Protein AF-A0A9P0ZCP6-F1 (afdb_monomer)

Structure (mmCIF, N/CA/C/O backbone):
data_AF-A0A9P0ZCP6-F1
#
_entry.id   AF-A0A9P0ZCP6-F1
#
loop_
_atom_site.group_PDB
_atom_site.id
_atom_site.type_symbol
_atom_site.label_atom_id
_atom_site.label_alt_id
_atom_site.label_comp_id
_atom_site.label_asym_id
_atom_site.label_entity_id
_atom_site.label_seq_id
_atom_site.pdbx_PDB_ins_code
_atom_site.Cartn_x
_atom_site.Cartn_y
_atom_site.Cartn_z
_atom_site.occupancy
_atom_site.B_iso_or_equiv
_atom_site.auth_seq_id
_atom_site.auth_comp_id
_atom_site.auth_asym_id
_atom_site.auth_atom_id
_atom_site.pdbx_PDB_model_num
ATOM 1 N N . MET A 1 1 ? 25.227 7.910 28.869 1.00 46.12 1 MET A N 1
ATOM 2 C CA . MET A 1 1 ? 26.404 7.347 28.163 1.00 46.12 1 MET A CA 1
ATOM 3 C C . MET A 1 1 ? 26.118 5.962 27.578 1.00 46.12 1 MET A C 1
ATOM 5 O O . MET A 1 1 ? 26.188 5.822 26.368 1.00 46.12 1 MET A O 1
ATOM 9 N N . GLN A 1 2 ? 25.711 4.968 28.376 1.00 34.25 2 GLN A N 1
ATOM 10 C CA . GLN A 1 2 ? 25.501 3.582 27.911 1.00 34.25 2 GLN A CA 1
ATOM 11 C C . GLN A 1 2 ? 24.405 3.440 26.833 1.00 34.25 2 GLN A C 1
ATOM 13 O O . GLN A 1 2 ? 24.624 2.775 25.830 1.00 34.25 2 GLN A O 1
ATOM 18 N N . TRP A 1 3 ? 23.290 4.172 26.957 1.00 28.33 3 TRP A N 1
ATOM 19 C CA . TRP A 1 3 ? 22.221 4.200 25.943 1.00 28.33 3 TRP A CA 1
ATOM 20 C C . TRP A 1 3 ? 22.674 4.757 24.582 1.00 28.33 3 TRP A C 1
ATOM 22 O O . TRP A 1 3 ? 22.319 4.215 23.538 1.00 28.33 3 TRP A O 1
ATOM 32 N N . LEU A 1 4 ? 23.508 5.804 24.583 1.00 28.88 4 LEU A N 1
ATOM 33 C CA . LEU A 1 4 ? 24.063 6.386 23.354 1.00 28.88 4 LEU A CA 1
ATOM 34 C C . LEU A 1 4 ? 25.024 5.413 22.667 1.00 28.88 4 LEU A C 1
ATOM 36 O O . LEU A 1 4 ? 24.975 5.272 21.450 1.00 28.88 4 LEU A O 1
ATOM 40 N N . VAL A 1 5 ? 25.838 4.694 23.442 1.00 39.09 5 VAL A N 1
ATOM 41 C CA . VAL A 1 5 ? 26.764 3.677 22.926 1.00 39.09 5 VAL A CA 1
ATOM 42 C C . VAL A 1 5 ? 25.998 2.486 22.345 1.00 39.09 5 VAL A C 1
ATOM 44 O O . VAL A 1 5 ? 26.291 2.066 21.229 1.00 39.09 5 VAL A O 1
ATOM 47 N N . THR A 1 6 ? 24.960 1.989 23.024 1.00 38.28 6 THR A N 1
ATOM 48 C CA . THR A 1 6 ? 24.108 0.906 22.504 1.00 38.28 6 THR A CA 1
ATOM 49 C C . THR A 1 6 ? 23.374 1.328 21.230 1.00 38.28 6 THR A C 1
ATOM 51 O O . THR A 1 6 ? 23.359 0.575 20.256 1.00 38.28 6 THR A O 1
ATOM 54 N N . LYS A 1 7 ? 22.829 2.552 21.183 1.00 38.47 7 LYS A N 1
ATOM 55 C CA . LYS A 1 7 ? 22.188 3.107 19.981 1.00 38.47 7 LYS A CA 1
ATOM 56 C C . LYS A 1 7 ? 23.184 3.235 18.823 1.00 38.47 7 LYS A C 1
ATOM 58 O O . LYS A 1 7 ? 22.878 2.820 17.710 1.00 38.47 7 LYS A O 1
ATOM 63 N N . PHE A 1 8 ? 24.395 3.720 19.090 1.00 39.91 8 PHE A N 1
ATOM 64 C CA . PHE A 1 8 ? 25.452 3.890 18.089 1.00 39.91 8 PHE A CA 1
ATOM 65 C C . PHE A 1 8 ? 25.975 2.554 17.536 1.00 39.91 8 PHE A C 1
ATOM 67 O O . PHE A 1 8 ? 26.147 2.403 16.328 1.00 39.91 8 PHE A O 1
ATOM 74 N N . LEU A 1 9 ? 26.176 1.554 18.398 1.00 37.66 9 LEU A N 1
ATOM 75 C CA . LEU A 1 9 ? 26.603 0.211 17.991 1.00 37.66 9 LEU A CA 1
ATOM 76 C C . LEU A 1 9 ? 25.516 -0.524 17.195 1.00 37.66 9 LEU A C 1
ATOM 78 O O . LEU A 1 9 ? 25.828 -1.212 16.225 1.00 37.66 9 LEU A O 1
ATOM 82 N N . THR A 1 10 ? 24.244 -0.337 17.555 1.00 41.62 10 THR A N 1
ATOM 83 C CA . THR A 1 10 ? 23.106 -0.911 16.818 1.00 41.62 10 THR A CA 1
ATOM 84 C C . THR A 1 10 ? 22.978 -0.284 15.429 1.00 41.62 10 THR A C 1
ATOM 86 O O . THR A 1 10 ? 22.824 -1.007 14.448 1.00 41.62 10 THR A O 1
ATOM 89 N N . LEU A 1 11 ? 23.148 1.040 15.322 1.00 41.47 11 LEU A N 1
ATOM 90 C CA . LEU A 1 11 ? 23.174 1.756 14.043 1.00 41.47 11 LEU A CA 1
ATOM 91 C C . LEU A 1 11 ? 24.342 1.308 13.151 1.00 41.47 11 LEU A C 1
ATOM 93 O O . LEU A 1 11 ? 24.126 1.018 11.978 1.00 41.47 11 LEU A O 1
ATOM 97 N N . LYS A 1 12 ? 25.556 1.156 13.702 1.00 42.03 12 LYS A N 1
ATOM 98 C CA . LYS A 1 12 ? 26.706 0.620 12.948 1.00 42.03 12 LYS A CA 1
ATOM 99 C C . LYS A 1 12 ? 26.468 -0.804 12.444 1.00 42.03 12 LYS A C 1
ATOM 101 O O . LYS A 1 12 ? 26.821 -1.109 11.310 1.00 42.03 12 LYS A O 1
ATOM 106 N N . LYS A 1 13 ? 25.843 -1.662 13.256 1.00 44.62 13 LYS A N 1
ATOM 107 C CA . LYS A 1 13 ? 25.520 -3.045 12.872 1.00 44.62 13 LYS A CA 1
ATOM 108 C C . LYS A 1 13 ? 24.428 -3.118 11.794 1.00 44.62 13 LYS A C 1
ATOM 110 O O . LYS A 1 13 ? 24.473 -4.012 10.960 1.00 44.62 13 LYS A O 1
ATOM 115 N N . MET A 1 14 ? 23.482 -2.176 11.783 1.00 43.69 14 MET A N 1
ATOM 116 C CA . MET A 1 14 ? 22.459 -2.042 10.732 1.00 43.69 14 MET A CA 1
ATOM 117 C C . MET A 1 14 ? 23.011 -1.464 9.416 1.00 43.69 14 MET A C 1
ATOM 119 O O . MET A 1 14 ? 22.421 -1.680 8.362 1.00 43.69 14 MET A O 1
ATOM 123 N N . GLN A 1 15 ? 24.134 -0.739 9.464 1.00 46.41 15 GLN A N 1
ATOM 124 C CA . GLN A 1 15 ? 24.814 -0.185 8.285 1.00 46.41 15 GLN A CA 1
ATOM 125 C C . GLN A 1 15 ? 25.764 -1.182 7.601 1.00 46.41 15 GLN A C 1
ATOM 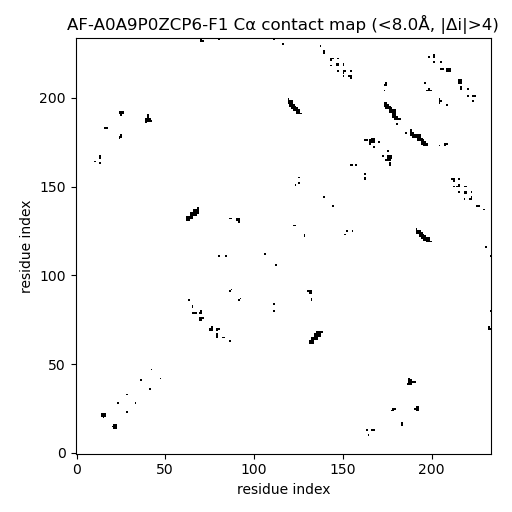127 O O . GLN A 1 15 ? 26.081 -1.005 6.424 1.00 46.41 15 GLN A O 1
ATOM 132 N N . SER A 1 16 ? 26.215 -2.224 8.305 1.00 38.97 16 SER A N 1
ATOM 133 C CA . SER A 1 16 ? 27.095 -3.259 7.759 1.00 38.97 16 SER A CA 1
ATOM 134 C C . SER A 1 16 ? 26.289 -4.434 7.198 1.00 38.97 16 SER A C 1
ATOM 136 O O . SER A 1 16 ? 25.785 -5.260 7.959 1.00 38.97 16 SER A O 1
ATOM 138 N N . SER A 1 17 ? 26.195 -4.534 5.870 1.00 44.12 17 SER A N 1
ATOM 139 C CA . SER A 1 17 ? 25.760 -5.768 5.202 1.00 44.12 17 SER A CA 1
ATOM 140 C C . SER A 1 17 ? 26.807 -6.885 5.395 1.00 44.12 17 SER A C 1
ATOM 142 O O . SER A 1 17 ? 27.987 -6.577 5.594 1.00 44.12 17 SER A O 1
ATOM 144 N N . PRO A 1 18 ? 26.444 -8.181 5.284 1.00 40.62 18 PRO A N 1
ATOM 145 C CA . PRO A 1 18 ? 27.407 -9.291 5.333 1.00 40.62 18 PRO A CA 1
ATOM 146 C C . PRO A 1 18 ? 28.515 -9.207 4.265 1.00 40.62 18 PRO A C 1
ATOM 148 O O . PRO A 1 18 ? 29.544 -9.860 4.406 1.00 40.62 18 PRO A O 1
ATOM 151 N N . LEU A 1 19 ? 28.314 -8.400 3.214 1.00 41.56 19 LEU A N 1
ATOM 152 C CA . LEU A 1 19 ? 29.273 -8.142 2.134 1.00 41.56 19 LEU A CA 1
ATOM 153 C C . LEU A 1 19 ? 30.105 -6.857 2.319 1.00 41.56 19 LEU A C 1
ATOM 155 O O . LEU A 1 19 ? 30.880 -6.503 1.436 1.00 41.56 19 LEU A O 1
ATOM 159 N N . GLY A 1 20 ? 29.973 -6.139 3.440 1.00 41.31 20 GLY A N 1
ATOM 160 C CA . GLY A 1 20 ? 30.807 -4.967 3.735 1.00 41.31 20 GLY A CA 1
ATOM 161 C C . GLY A 1 20 ? 30.503 -3.712 2.905 1.00 41.31 20 GLY A C 1
ATOM 162 O O . GLY A 1 20 ? 31.164 -2.694 3.093 1.00 41.31 20 GLY A O 1
ATOM 163 N N . THR A 1 21 ? 29.493 -3.729 2.030 1.00 51.84 21 THR A N 1
ATOM 164 C CA . THR A 1 21 ? 29.019 -2.520 1.341 1.00 51.84 21 THR A CA 1
ATOM 165 C C . THR A 1 21 ? 27.951 -1.814 2.184 1.00 51.84 21 THR A C 1
ATOM 167 O O . THR A 1 21 ? 27.020 -2.492 2.645 1.00 51.84 21 THR A O 1
ATOM 170 N N . PRO A 1 22 ? 28.030 -0.484 2.382 1.00 60.66 22 PRO A N 1
ATOM 171 C CA . PRO A 1 22 ? 26.989 0.274 3.069 1.00 60.66 22 PRO A CA 1
ATOM 172 C C . PRO A 1 22 ? 25.643 0.099 2.364 1.00 60.66 22 PRO A C 1
ATOM 174 O O . PRO A 1 22 ? 25.560 0.200 1.136 1.00 60.66 22 PRO A O 1
ATOM 177 N N . PHE A 1 23 ? 24.578 -0.144 3.130 1.00 65.94 23 PHE A N 1
ATOM 178 C CA . PHE A 1 23 ? 23.222 -0.092 2.588 1.00 65.94 23 PHE A CA 1
ATOM 179 C C . PHE A 1 23 ? 22.988 1.265 1.916 1.00 65.94 23 PHE A C 1
ATOM 181 O O . PHE A 1 23 ? 23.149 2.308 2.549 1.00 65.94 23 PHE A O 1
ATOM 188 N N . THR A 1 24 ? 22.587 1.250 0.645 1.00 76.56 24 THR A N 1
ATOM 189 C CA . THR A 1 24 ? 22.214 2.463 -0.086 1.00 76.56 24 THR A CA 1
ATOM 190 C C . THR A 1 24 ? 20.869 2.232 -0.755 1.00 76.56 24 THR A C 1
ATOM 192 O O . THR A 1 24 ? 20.740 1.358 -1.611 1.00 76.56 24 THR A O 1
ATOM 195 N N . SER A 1 25 ? 19.863 2.999 -0.336 1.00 82.31 25 SER A N 1
ATOM 196 C CA . SE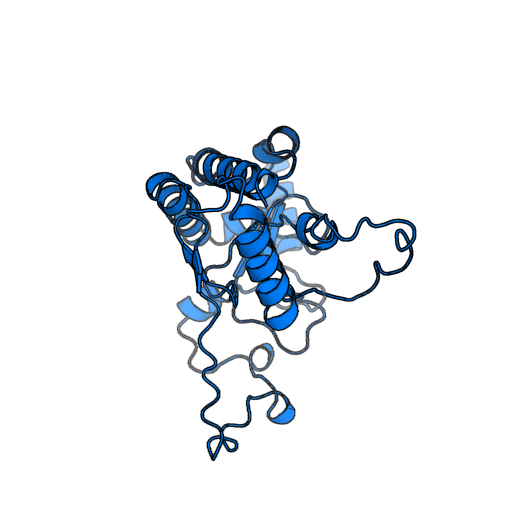R A 1 25 ? 18.510 2.904 -0.889 1.00 82.31 25 SER A CA 1
ATOM 197 C C . SER A 1 25 ? 18.458 3.391 -2.340 1.00 82.31 25 SER A C 1
ATOM 199 O O . SER A 1 25 ? 19.268 4.233 -2.743 1.00 82.31 25 SER A O 1
ATOM 201 N N . ALA A 1 26 ? 17.484 2.919 -3.121 1.00 83.56 26 ALA A N 1
ATOM 202 C CA . ALA A 1 26 ? 17.282 3.384 -4.494 1.00 83.56 26 ALA A CA 1
ATOM 203 C C . ALA A 1 26 ? 16.985 4.895 -4.539 1.00 83.56 26 ALA A C 1
ATOM 205 O O . ALA A 1 26 ? 17.447 5.606 -5.436 1.00 83.56 26 ALA A O 1
ATOM 206 N N . THR A 1 27 ? 16.275 5.417 -3.534 1.00 82.62 27 THR A N 1
ATOM 207 C CA . THR A 1 27 ? 16.030 6.858 -3.385 1.00 82.62 27 THR A CA 1
ATOM 208 C C . THR A 1 27 ? 17.333 7.619 -3.152 1.00 82.62 27 THR A C 1
ATOM 210 O O . THR A 1 27 ? 17.571 8.624 -3.817 1.00 82.62 27 THR A O 1
ATOM 213 N N . THR A 1 28 ? 18.215 7.123 -2.279 1.00 83.69 28 THR A N 1
ATOM 214 C CA . THR A 1 28 ? 19.524 7.747 -2.023 1.00 83.69 28 THR A CA 1
ATOM 215 C C . THR A 1 28 ? 20.402 7.740 -3.275 1.00 83.69 28 THR A C 1
ATOM 217 O O . THR A 1 28 ? 20.992 8.765 -3.598 1.00 83.69 28 THR A O 1
ATOM 220 N N . LEU A 1 29 ? 20.428 6.629 -4.021 1.00 84.56 29 LEU A N 1
ATOM 221 C CA . LEU A 1 29 ? 21.137 6.533 -5.305 1.00 84.56 29 LEU A CA 1
ATOM 222 C C . LEU A 1 29 ? 20.582 7.514 -6.350 1.00 84.56 29 LEU A C 1
ATOM 224 O O . LEU A 1 29 ? 21.330 8.074 -7.145 1.00 84.56 29 LEU A O 1
ATOM 228 N N . THR A 1 30 ? 19.268 7.746 -6.348 1.00 83.75 30 THR A N 1
ATOM 229 C CA . THR A 1 30 ? 18.644 8.747 -7.227 1.00 83.75 30 THR A CA 1
ATOM 230 C C . THR A 1 30 ? 19.083 10.161 -6.834 1.00 83.75 30 THR A C 1
ATOM 232 O O . THR A 1 30 ? 19.458 10.959 -7.688 1.00 83.75 30 THR A O 1
ATOM 235 N N . GLN A 1 31 ? 19.060 10.470 -5.535 1.00 83.31 31 GLN A N 1
ATOM 236 C CA . GLN A 1 31 ? 19.400 11.790 -4.995 1.00 83.31 31 GLN A CA 1
ATOM 237 C C . GLN A 1 31 ? 20.888 12.128 -5.119 1.00 83.31 31 GLN A C 1
ATOM 239 O O . GLN A 1 31 ? 21.231 13.302 -5.219 1.00 83.31 31 GLN A O 1
ATOM 244 N N . SER A 1 32 ? 21.771 11.126 -5.145 1.00 84.19 32 SER A N 1
ATOM 245 C CA . SER A 1 32 ? 23.213 11.340 -5.287 1.00 84.19 32 SER A CA 1
ATOM 246 C 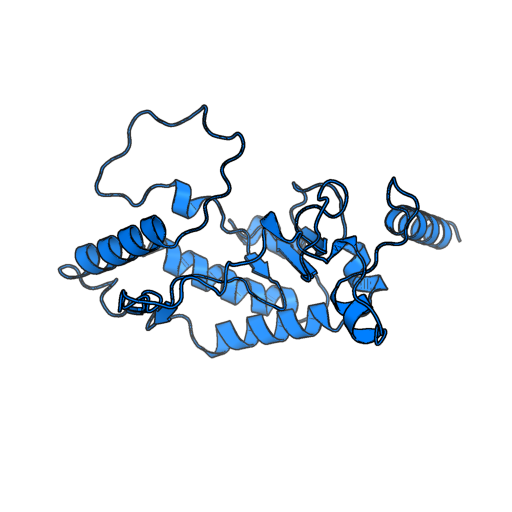C . SER A 1 32 ? 23.646 11.750 -6.699 1.00 84.19 32 SER A C 1
ATOM 248 O O . SER A 1 32 ? 24.831 11.989 -6.901 1.00 84.19 32 SER A O 1
ATOM 250 N N . GLY A 1 33 ? 22.729 11.810 -7.675 1.00 83.38 33 GLY A N 1
ATOM 251 C CA . GLY A 1 33 ? 23.036 12.275 -9.032 1.00 83.38 33 GLY A CA 1
ATOM 252 C C . GLY A 1 33 ? 24.041 11.377 -9.754 1.00 83.38 33 GLY A C 1
ATOM 253 O O . GLY A 1 33 ? 25.048 11.855 -10.269 1.00 83.38 33 GLY A O 1
ATOM 254 N N . LEU A 1 34 ? 23.811 10.060 -9.744 1.00 81.56 34 LEU A N 1
ATOM 255 C CA . LEU A 1 34 ? 24.733 9.101 -10.352 1.00 81.56 34 LEU A CA 1
ATOM 256 C C . LEU A 1 34 ? 24.895 9.338 -11.858 1.00 81.56 34 LEU A C 1
ATOM 258 O O . LEU A 1 34 ? 23.917 9.357 -12.601 1.00 81.56 34 LEU A O 1
ATOM 262 N N . ASN A 1 35 ? 26.148 9.402 -12.309 1.00 84.94 35 ASN A N 1
ATOM 263 C CA . ASN A 1 35 ? 26.484 9.480 -13.734 1.00 84.94 35 ASN A CA 1
ATOM 264 C C . ASN A 1 35 ? 26.401 8.113 -14.438 1.00 84.94 35 ASN A C 1
ATOM 266 O O . ASN A 1 35 ? 26.301 8.050 -15.661 1.00 84.94 35 ASN A O 1
ATOM 270 N N . HIS A 1 36 ? 26.428 7.015 -13.671 1.00 85.25 36 HIS A N 1
ATOM 271 C CA . HIS A 1 36 ? 26.319 5.645 -14.172 1.00 85.25 36 HIS A CA 1
ATOM 272 C C . HIS A 1 36 ? 25.504 4.774 -13.210 1.00 85.25 36 HIS A C 1
ATOM 274 O O . HIS A 1 36 ? 25.649 4.874 -11.990 1.00 85.25 36 HIS A O 1
ATOM 280 N N . LEU A 1 37 ? 24.660 3.898 -13.762 1.00 83.19 37 LEU A N 1
ATOM 281 C CA . LEU A 1 37 ? 23.866 2.955 -12.978 1.00 83.19 37 LEU A CA 1
ATOM 282 C C . LEU A 1 37 ? 24.777 1.848 -12.408 1.00 83.19 37 LEU A C 1
ATOM 284 O O . LEU A 1 37 ? 25.548 1.267 -13.177 1.00 83.19 37 LEU A O 1
ATOM 288 N N . PRO A 1 38 ? 24.703 1.508 -11.106 1.00 85.62 38 PRO A N 1
ATOM 289 C CA . PRO A 1 38 ? 25.507 0.421 -10.562 1.00 85.62 38 PRO A CA 1
ATOM 290 C C . PRO A 1 38 ? 25.148 -0.906 -11.234 1.00 85.62 38 PRO A C 1
ATOM 292 O O . PRO A 1 38 ? 23.976 -1.168 -11.508 1.00 85.62 38 PRO A O 1
ATOM 295 N N . GLN A 1 39 ? 26.145 -1.767 -11.449 1.00 85.75 39 GLN A N 1
ATOM 296 C CA . GLN A 1 39 ? 25.969 -3.024 -12.184 1.00 85.75 39 GLN A CA 1
ATOM 297 C C . GLN A 1 39 ? 24.888 -3.928 -11.577 1.00 85.75 39 GLN A C 1
ATOM 299 O O . GLN A 1 39 ? 24.185 -4.618 -12.308 1.00 85.75 39 GLN A O 1
ATOM 304 N N . SER A 1 40 ? 24.713 -3.885 -10.254 1.00 83.12 40 SER A N 1
ATOM 305 C CA . SER A 1 40 ? 23.660 -4.623 -9.557 1.00 83.12 40 SER A CA 1
ATOM 306 C C . SER A 1 40 ? 22.248 -4.199 -9.959 1.00 83.12 40 SER A C 1
ATOM 308 O O . SER A 1 40 ? 21.338 -4.977 -9.752 1.00 83.12 40 SER A O 1
ATOM 310 N N . TYR A 1 41 ? 22.028 -3.032 -10.569 1.00 84.75 41 TYR A N 1
ATOM 311 C CA . TYR A 1 41 ? 20.720 -2.600 -11.085 1.00 84.75 41 TYR A CA 1
ATOM 312 C C . TYR A 1 41 ? 20.581 -2.781 -12.606 1.00 84.75 41 TYR A C 1
ATOM 314 O O . TYR A 1 41 ? 19.537 -2.468 -13.179 1.00 84.75 41 TYR A O 1
ATOM 322 N N . VAL A 1 42 ? 21.619 -3.278 -13.285 1.00 87.12 42 VAL A N 1
ATOM 323 C CA . VAL A 1 42 ? 21.597 -3.511 -14.732 1.00 87.12 42 VAL A CA 1
ATOM 324 C C . VAL A 1 42 ? 21.000 -4.887 -15.014 1.00 87.12 42 VAL A C 1
ATOM 326 O O . VAL A 1 42 ? 21.614 -5.916 -14.738 1.00 87.12 42 VAL A O 1
ATOM 329 N N . VAL A 1 43 ? 19.817 -4.913 -15.631 1.00 84.88 43 VAL A N 1
ATOM 330 C CA . VAL A 1 43 ? 19.192 -6.163 -16.090 1.00 84.88 43 VAL A CA 1
ATOM 331 C C . VAL A 1 43 ? 20.050 -6.784 -17.211 1.00 84.88 43 VAL A C 1
ATOM 333 O O . VAL A 1 43 ? 20.381 -6.076 -18.177 1.00 84.88 43 VAL A O 1
ATOM 336 N N . PRO A 1 44 ? 20.432 -8.075 -17.124 1.00 85.06 44 PRO A N 1
ATOM 337 C CA . PRO A 1 44 ? 21.184 -8.771 -18.168 1.00 85.06 44 PRO A CA 1
ATOM 338 C C . PRO A 1 44 ? 20.454 -8.750 -19.517 1.00 85.06 44 PRO A C 1
ATOM 340 O O . PRO A 1 44 ? 19.230 -8.860 -19.516 1.00 85.06 44 PRO A O 1
ATOM 343 N N . PRO A 1 45 ? 21.156 -8.668 -20.666 1.00 84.75 45 PRO A N 1
ATOM 344 C CA . PRO A 1 45 ? 20.519 -8.627 -21.987 1.00 84.75 45 PRO A CA 1
ATOM 345 C C . PRO A 1 45 ? 19.488 -9.735 -22.226 1.00 84.75 45 PRO A C 1
ATOM 347 O O . PRO A 1 45 ? 18.423 -9.452 -22.751 1.00 84.75 45 PRO A O 1
ATOM 350 N N . SER A 1 46 ? 19.755 -10.957 -21.755 1.00 81.62 46 SER A N 1
ATOM 351 C CA . SER A 1 46 ? 18.846 -12.108 -21.874 1.00 81.62 46 SER A CA 1
ATOM 352 C C . SER A 1 46 ? 17.542 -11.996 -21.076 1.00 81.62 46 SER A C 1
ATOM 354 O O . SER A 1 46 ? 16.642 -12.804 -21.270 1.00 81.62 46 SER A O 1
ATOM 356 N N . GLN A 1 47 ? 17.451 -11.044 -20.145 1.00 79.06 47 GLN A N 1
ATOM 357 C CA . GLN A 1 47 ? 16.274 -10.791 -19.308 1.00 79.06 47 GLN A CA 1
ATOM 358 C C . GLN A 1 47 ? 15.592 -9.463 -19.651 1.00 79.06 47 GLN A C 1
ATOM 360 O O . GLN A 1 47 ? 14.604 -9.093 -19.015 1.00 79.06 47 GLN A O 1
ATOM 365 N N . ARG A 1 48 ? 16.131 -8.705 -20.612 1.00 82.19 48 ARG A N 1
ATOM 366 C CA . ARG A 1 48 ? 15.501 -7.466 -21.063 1.00 82.19 48 ARG A CA 1
ATOM 367 C C . ARG A 1 48 ? 14.306 -7.810 -21.955 1.00 82.19 48 ARG A C 1
ATOM 369 O O . ARG A 1 48 ? 14.358 -8.811 -22.661 1.00 82.19 48 ARG A O 1
ATOM 376 N N . PRO A 1 49 ? 13.243 -6.993 -21.947 1.00 76.50 49 PRO A N 1
ATOM 377 C CA . PRO A 1 49 ? 12.153 -7.158 -22.899 1.00 76.50 49 PRO A CA 1
ATOM 378 C C . PRO A 1 49 ? 12.677 -7.078 -24.342 1.00 76.50 49 PRO A C 1
ATOM 380 O O . PRO A 1 49 ? 13.363 -6.113 -24.690 1.00 76.50 49 PRO A O 1
ATOM 383 N N . ASP A 1 50 ? 12.346 -8.063 -25.179 1.00 65.06 50 ASP A N 1
ATOM 384 C CA . ASP A 1 50 ? 12.681 -8.050 -26.606 1.00 65.06 50 ASP A CA 1
ATOM 385 C C . ASP A 1 50 ? 11.798 -7.032 -27.344 1.00 65.06 50 ASP A C 1
ATOM 387 O O . ASP A 1 50 ? 10.630 -7.280 -27.644 1.00 65.06 50 ASP A O 1
ATOM 391 N N . CYS A 1 51 ? 12.358 -5.864 -27.669 1.00 53.91 51 CYS A N 1
ATOM 392 C CA . CYS A 1 51 ? 11.661 -4.821 -28.436 1.00 53.91 51 CYS A CA 1
ATOM 393 C C . CYS A 1 51 ? 11.376 -5.201 -29.908 1.00 53.91 51 CYS A C 1
ATOM 395 O O . CYS A 1 51 ? 10.697 -4.452 -30.610 1.00 53.91 51 CYS A O 1
ATOM 397 N N . THR A 1 52 ? 11.876 -6.337 -30.399 1.00 51.81 52 THR A N 1
ATOM 398 C CA . THR A 1 52 ? 11.778 -6.762 -31.809 1.00 51.81 52 THR A CA 1
ATOM 399 C C . THR A 1 52 ? 10.478 -7.496 -32.161 1.00 51.81 52 THR A C 1
ATOM 401 O O . THR A 1 52 ? 10.196 -7.681 -33.340 1.00 51.81 52 THR A O 1
ATOM 404 N N . LEU A 1 53 ? 9.639 -7.853 -31.180 1.00 47.84 53 LEU A N 1
ATOM 405 C CA . LEU A 1 53 ? 8.334 -8.510 -31.386 1.00 47.84 53 LEU A CA 1
ATOM 406 C C . LEU A 1 53 ? 7.165 -7.518 -31.512 1.00 47.84 53 LEU A C 1
ATOM 408 O O . LEU A 1 53 ? 6.033 -7.803 -31.129 1.00 47.84 53 LEU A O 1
ATOM 412 N N . SER A 1 54 ? 7.418 -6.337 -32.068 1.00 48.38 54 SER A N 1
ATOM 413 C CA . SER A 1 54 ? 6.385 -5.352 -32.396 1.00 48.38 54 SER A CA 1
ATOM 414 C C . SER A 1 54 ? 5.939 -5.504 -33.853 1.00 48.38 54 SER A C 1
ATOM 416 O O . SER A 1 54 ? 6.011 -4.573 -34.646 1.00 48.38 54 SER A O 1
ATOM 418 N N . THR A 1 55 ? 5.491 -6.694 -34.262 1.00 46.03 55 THR A N 1
ATOM 419 C CA . THR A 1 55 ? 4.816 -6.868 -35.558 1.00 46.03 55 THR A CA 1
ATOM 420 C C . THR A 1 55 ? 3.776 -7.989 -35.481 1.00 46.03 55 THR A C 1
ATOM 422 O O . THR A 1 55 ? 4.079 -9.127 -35.142 1.00 46.03 55 THR A O 1
ATOM 425 N N . THR A 1 56 ? 2.535 -7.609 -35.806 1.00 42.28 56 THR A N 1
ATOM 426 C CA . THR A 1 56 ? 1.362 -8.448 -36.116 1.00 42.28 56 THR A CA 1
ATOM 427 C C . THR A 1 56 ? 0.761 -9.308 -35.002 1.00 42.28 56 THR A C 1
ATOM 429 O O . THR A 1 56 ? 0.632 -10.509 -35.157 1.00 42.28 56 THR A O 1
ATOM 432 N N . HIS A 1 57 ? 0.254 -8.681 -33.940 1.00 42.16 57 HIS A N 1
ATOM 433 C CA . HIS A 1 57 ? -1.066 -9.021 -33.389 1.00 42.16 57 HIS A CA 1
ATOM 434 C C . HIS A 1 57 ? -1.618 -7.777 -32.672 1.00 42.16 57 HIS A C 1
ATOM 436 O O . HIS A 1 57 ? -0.970 -7.287 -31.749 1.00 42.16 57 HIS A O 1
ATOM 442 N N . PRO A 1 58 ? -2.791 -7.230 -33.051 1.00 42.88 58 PRO A N 1
ATOM 443 C CA . PRO A 1 58 ? -3.475 -6.215 -32.261 1.00 42.88 58 PRO A CA 1
ATOM 444 C C . PRO A 1 58 ? -4.147 -6.925 -31.087 1.00 42.88 58 PRO A C 1
ATOM 446 O O . PRO A 1 58 ? -5.364 -7.070 -31.008 1.00 42.88 58 PRO A O 1
ATOM 449 N N . SER A 1 59 ? -3.342 -7.460 -30.184 1.00 48.38 59 SER A N 1
ATOM 450 C CA . SER A 1 59 ? -3.836 -7.857 -28.888 1.00 48.38 59 SER A CA 1
ATOM 451 C C . SER A 1 59 ? -4.235 -6.576 -28.163 1.00 48.38 59 SER A C 1
ATOM 453 O O . SER A 1 59 ? -3.373 -5.783 -27.784 1.00 48.38 59 SER A O 1
ATOM 455 N N . ASN A 1 60 ? -5.541 -6.361 -28.005 1.00 46.91 60 ASN A N 1
ATOM 456 C CA . ASN A 1 60 ? -6.127 -5.399 -27.071 1.00 46.91 60 ASN A CA 1
ATOM 457 C C . ASN A 1 60 ? -5.701 -5.771 -25.635 1.00 46.91 60 ASN A C 1
ATOM 459 O O . ASN A 1 60 ? -6.504 -6.216 -24.822 1.00 46.91 60 ASN A O 1
ATOM 463 N N . HIS A 1 61 ? -4.416 -5.637 -25.316 1.00 57.50 61 HIS A N 1
ATOM 464 C CA . HIS A 1 61 ? -3.851 -5.840 -23.990 1.00 57.50 61 HIS A CA 1
ATOM 465 C C . HIS A 1 61 ? -4.041 -4.567 -23.159 1.00 57.50 61 HIS A C 1
ATOM 467 O O . HIS A 1 61 ? -3.094 -4.021 -22.598 1.00 57.50 61 HIS A O 1
ATOM 473 N N . ASN A 1 62 ? -5.274 -4.064 -23.098 1.00 69.69 62 ASN A N 1
ATOM 474 C CA . ASN A 1 62 ? -5.619 -3.082 -22.083 1.00 69.69 62 ASN A CA 1
ATOM 475 C C . ASN A 1 62 ? -5.640 -3.806 -20.737 1.00 69.69 62 ASN A C 1
ATOM 477 O O . ASN A 1 62 ? -6.231 -4.882 -20.624 1.00 69.69 62 ASN A O 1
ATOM 481 N N . LEU A 1 63 ? -4.994 -3.220 -19.725 1.00 70.19 63 LEU A N 1
ATOM 482 C CA . LEU A 1 63 ? -5.108 -3.715 -18.355 1.00 70.19 63 LEU A CA 1
ATOM 483 C C . LEU A 1 63 ? -6.601 -3.802 -17.996 1.00 70.19 63 LEU A C 1
ATOM 485 O O . LEU A 1 63 ? -7.341 -2.853 -18.281 1.00 70.19 63 LEU A O 1
ATOM 489 N N . PRO A 1 64 ? -7.070 -4.910 -17.403 1.00 77.81 64 PRO A N 1
ATOM 490 C CA . PRO A 1 64 ? -8.476 -5.069 -17.066 1.00 77.81 64 PRO A CA 1
ATOM 491 C C . PRO A 1 64 ? -8.924 -3.953 -16.116 1.00 77.81 64 PRO A C 1
ATOM 493 O O . PRO A 1 64 ? -8.365 -3.785 -15.032 1.00 77.81 64 PRO A O 1
ATOM 496 N N . LEU A 1 65 ? -9.941 -3.197 -16.536 1.00 81.00 65 LEU A N 1
ATOM 497 C CA . LEU A 1 65 ? -10.647 -2.215 -15.719 1.00 81.00 65 LEU A CA 1
ATOM 498 C C . LEU A 1 65 ? -11.891 -2.877 -15.121 1.00 81.00 65 LEU A C 1
ATOM 500 O O . LEU A 1 65 ? -12.821 -3.240 -15.843 1.00 81.00 65 LEU A O 1
ATOM 504 N N . ILE A 1 66 ? -11.906 -3.046 -13.805 1.00 84.25 66 ILE A N 1
ATOM 505 C CA . ILE A 1 66 ? -12.978 -3.709 -13.069 1.00 84.25 66 ILE A CA 1
ATOM 506 C C . ILE A 1 66 ? -13.811 -2.656 -12.345 1.00 84.25 66 ILE A C 1
ATOM 508 O O . ILE A 1 66 ? -13.315 -1.940 -11.477 1.00 84.25 66 ILE A O 1
ATOM 512 N N . ASP A 1 67 ? -15.097 -2.601 -12.677 1.00 87.44 67 ASP A N 1
ATOM 513 C CA . ASP A 1 67 ? -16.080 -1.788 -11.968 1.00 87.44 67 ASP A CA 1
ATOM 514 C C . ASP A 1 67 ? -16.722 -2.582 -10.818 1.00 87.44 67 ASP A C 1
ATOM 516 O O . ASP A 1 67 ? -17.366 -3.610 -11.044 1.00 87.44 67 ASP A O 1
ATOM 520 N N . LEU A 1 68 ? -16.550 -2.101 -9.582 1.00 88.94 68 LEU A N 1
ATOM 521 C CA . LEU A 1 68 ? -17.124 -2.704 -8.374 1.00 88.94 68 LEU A CA 1
ATOM 522 C C . LEU A 1 68 ? -18.479 -2.108 -7.960 1.00 88.94 68 LEU A C 1
ATOM 524 O O . LEU A 1 68 ? -19.024 -2.511 -6.930 1.00 88.94 68 LEU A O 1
ATOM 528 N N . SER A 1 69 ? -19.067 -1.211 -8.758 1.00 90.81 69 SER A N 1
ATOM 529 C CA . SER A 1 69 ? -20.371 -0.582 -8.486 1.00 90.81 69 SER A CA 1
ATOM 530 C C . SER A 1 69 ? -21.474 -1.598 -8.162 1.00 90.81 69 SER A C 1
ATOM 532 O O . SER A 1 69 ? -22.286 -1.392 -7.260 1.00 90.81 69 SER A O 1
ATOM 534 N N . SER A 1 70 ? -21.460 -2.744 -8.847 1.00 90.50 70 SER A N 1
ATOM 535 C CA . SER A 1 70 ? -22.473 -3.800 -8.733 1.00 90.50 70 SER A CA 1
ATOM 536 C C . SER A 1 70 ? -22.125 -4.906 -7.727 1.00 90.50 70 SER A C 1
ATOM 538 O O . SER A 1 70 ? -22.841 -5.902 -7.636 1.00 90.50 70 SER A O 1
ATOM 540 N N . LEU A 1 71 ? -21.056 -4.755 -6.936 1.00 87.19 71 LEU A N 1
ATOM 541 C CA . LEU A 1 71 ? -20.576 -5.805 -6.025 1.00 87.19 71 LEU A CA 1
ATOM 542 C C . LEU A 1 71 ? -21.577 -6.150 -4.904 1.00 87.19 71 LEU A C 1
ATOM 544 O O . LEU A 1 71 ? -21.626 -7.289 -4.430 1.00 87.19 71 LEU A O 1
ATOM 548 N N . LYS A 1 72 ? -22.401 -5.172 -4.505 1.00 86.69 72 LYS A N 1
ATOM 549 C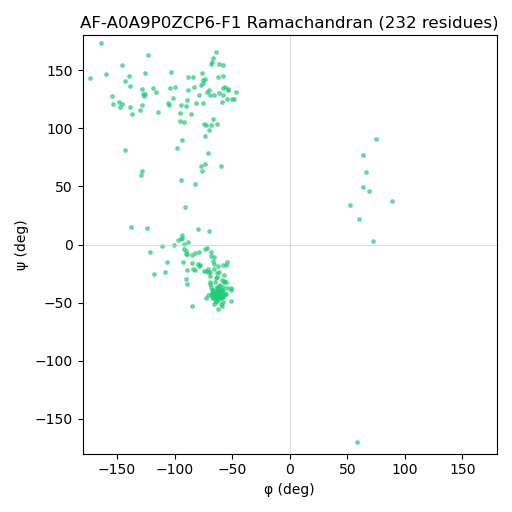 CA . LYS A 1 72 ? -23.480 -5.335 -3.516 1.00 86.69 72 LYS A CA 1
ATOM 550 C C . LYS A 1 72 ? -24.824 -5.732 -4.144 1.00 86.69 72 LYS A C 1
ATOM 552 O O . LYS A 1 72 ? -25.769 -6.003 -3.411 1.00 86.69 72 LYS A O 1
ATOM 557 N N . HIS A 1 73 ? -24.931 -5.772 -5.475 1.00 90.69 73 HIS A N 1
ATOM 558 C CA . HIS A 1 73 ? -26.183 -6.090 -6.157 1.00 90.69 73 HIS A CA 1
ATOM 559 C C . HIS A 1 73 ? -26.405 -7.616 -6.207 1.00 90.69 73 HIS A C 1
ATOM 561 O O . HIS A 1 73 ? -25.585 -8.312 -6.813 1.00 90.69 73 HIS A O 1
ATOM 567 N N . PRO A 1 74 ? -27.510 -8.164 -5.657 1.00 90.69 74 PRO A N 1
ATOM 568 C CA . PRO A 1 74 ? -27.700 -9.614 -5.506 1.00 90.69 74 PRO A CA 1
ATOM 569 C C . PRO A 1 74 ? -27.555 -10.425 -6.801 1.00 90.69 74 PRO A C 1
ATOM 571 O O . PRO A 1 74 ? -26.986 -11.511 -6.785 1.00 90.69 74 PRO A O 1
ATOM 574 N N . LEU A 1 75 ? -28.028 -9.883 -7.929 1.00 93.25 75 LEU A N 1
ATOM 575 C CA . LEU A 1 75 ? -28.026 -10.580 -9.224 1.00 93.25 75 LEU A CA 1
ATOM 576 C C . LEU A 1 75 ? -26.749 -10.372 -10.053 1.00 93.25 75 LEU A C 1
ATOM 578 O O . LEU A 1 75 ? -26.470 -11.158 -10.952 1.00 93.25 75 LEU A O 1
ATOM 582 N N . LEU A 1 76 ? -25.994 -9.300 -9.789 1.00 91.00 76 LEU A N 1
ATOM 583 C CA . LEU A 1 76 ? -24.831 -8.912 -10.605 1.00 91.00 76 LEU A CA 1
ATOM 584 C C . LEU A 1 76 ? -23.505 -9.208 -9.901 1.00 91.00 76 LEU A C 1
ATOM 586 O O . LEU A 1 76 ? -22.458 -9.252 -10.545 1.00 91.00 76 LEU A O 1
ATOM 590 N N . ARG A 1 77 ? -23.548 -9.465 -8.588 1.00 90.94 77 ARG A N 1
ATOM 591 C CA . ARG A 1 77 ? -22.384 -9.793 -7.766 1.00 90.94 77 ARG A CA 1
ATOM 592 C C . ARG A 1 77 ? -21.540 -10.917 -8.364 1.00 90.94 77 ARG A C 1
ATOM 594 O O . ARG A 1 77 ? -20.326 -10.765 -8.443 1.00 90.94 77 ARG A O 1
ATOM 601 N N . SER A 1 78 ? -22.158 -12.025 -8.775 1.00 91.75 78 SER A N 1
ATOM 602 C CA . SER A 1 78 ? -21.435 -13.191 -9.307 1.00 91.75 78 SER A CA 1
ATOM 603 C C . SER A 1 78 ? -20.600 -12.839 -10.537 1.00 91.75 78 SER A C 1
ATOM 605 O O . SER A 1 78 ? -19.445 -13.240 -10.616 1.00 91.75 78 SER A O 1
ATOM 607 N N . GLN A 1 79 ? -21.138 -12.010 -11.433 1.00 91.44 79 GLN A N 1
ATOM 608 C CA . GLN A 1 79 ? -20.441 -11.555 -12.637 1.00 91.44 79 GLN A CA 1
ATOM 609 C C . GLN A 1 79 ? -19.243 -10.659 -12.299 1.00 91.44 79 GLN A C 1
ATOM 611 O O . GLN A 1 79 ? -18.186 -10.771 -12.915 1.00 91.44 79 GLN A O 1
ATOM 616 N N . VAL A 1 80 ? -19.385 -9.765 -11.312 1.00 87.69 80 VAL A N 1
ATOM 617 C CA . VAL A 1 80 ? -18.276 -8.912 -10.851 1.00 87.69 80 VAL A CA 1
ATOM 618 C C . VAL A 1 80 ? -17.174 -9.763 -10.216 1.00 87.69 80 VAL A C 1
ATOM 620 O O . VAL A 1 80 ? -16.005 -9.602 -10.559 1.00 87.69 80 VAL A O 1
ATOM 623 N N . VAL A 1 81 ? -17.535 -10.703 -9.336 1.00 86.00 81 VAL A N 1
ATOM 624 C CA . VAL A 1 81 ? -16.582 -11.613 -8.677 1.00 86.00 81 VAL A CA 1
ATOM 625 C C . VAL A 1 81 ? -15.871 -12.507 -9.696 1.00 86.00 81 VAL A C 1
ATOM 627 O O . VAL A 1 81 ? -14.662 -12.701 -9.598 1.00 86.00 81 VAL A O 1
ATOM 630 N N . GLU A 1 82 ? -16.583 -13.003 -10.707 1.00 86.50 82 GLU A N 1
ATOM 631 C CA . GLU A 1 82 ? -15.995 -13.773 -11.804 1.00 86.50 82 GLU A CA 1
ATOM 632 C C . GLU A 1 82 ? -14.979 -12.942 -12.596 1.00 86.50 82 GLU A C 1
ATOM 634 O O . GLU A 1 82 ? -13.855 -13.396 -12.810 1.00 86.50 82 GLU A O 1
ATOM 639 N N . LYS A 1 83 ? -15.314 -11.692 -12.951 1.00 84.06 83 LYS A N 1
ATOM 640 C CA . LYS A 1 83 ? -14.381 -10.771 -13.622 1.00 84.06 83 LYS A CA 1
ATOM 641 C C . LYS A 1 83 ? -13.127 -10.510 -12.790 1.00 84.06 83 LYS A C 1
ATOM 643 O O . LYS A 1 83 ? -12.026 -10.546 -13.336 1.00 84.06 83 LYS A O 1
ATOM 648 N N . VAL A 1 84 ? -13.276 -10.289 -11.481 1.00 83.38 84 VAL A N 1
ATOM 649 C CA . VAL A 1 84 ? -12.140 -10.168 -10.551 1.00 83.38 84 VAL A CA 1
ATOM 650 C C . VAL A 1 84 ? -11.306 -11.449 -10.560 1.00 83.38 84 VAL A C 1
ATOM 652 O O . VAL A 1 84 ? -10.085 -11.383 -10.672 1.00 83.38 84 VAL A O 1
ATOM 655 N N . GLY A 1 85 ? -11.949 -12.616 -10.489 1.00 80.56 85 GLY A N 1
ATOM 656 C CA . GLY A 1 85 ? -11.282 -13.915 -10.512 1.00 80.56 85 GLY A CA 1
ATOM 657 C C . GLY A 1 85 ? -10.470 -14.152 -11.787 1.00 80.56 85 GLY A C 1
ATOM 658 O O . GLY A 1 85 ? -9.317 -14.570 -11.698 1.00 80.56 85 GLY A O 1
ATOM 659 N N . ILE A 1 86 ? -11.040 -13.842 -12.954 1.00 81.31 86 ILE A N 1
ATOM 660 C CA . ILE A 1 86 ? -10.369 -13.946 -14.258 1.00 81.31 86 ILE A CA 1
ATOM 661 C C . ILE A 1 86 ? -9.189 -12.975 -14.328 1.00 81.31 86 ILE A C 1
ATOM 663 O O . ILE A 1 86 ? -8.076 -13.388 -14.637 1.00 81.31 86 ILE A O 1
ATOM 667 N N . ALA A 1 87 ? -9.387 -11.710 -13.955 1.00 78.31 87 ALA A N 1
ATOM 668 C CA . ALA A 1 87 ? -8.315 -10.722 -13.979 1.00 78.31 87 ALA A CA 1
ATOM 669 C C . ALA A 1 87 ? -7.159 -11.105 -13.042 1.00 78.31 87 AL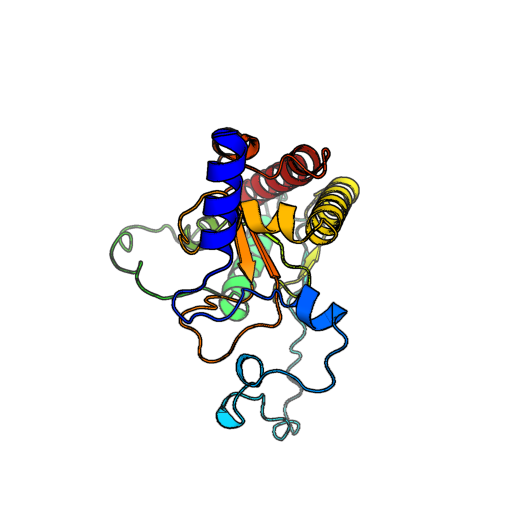A A C 1
ATOM 671 O O . ALA A 1 87 ? -5.998 -11.036 -13.428 1.00 78.31 87 ALA A O 1
ATOM 672 N N . CYS A 1 88 ? -7.455 -11.586 -11.833 1.00 77.25 88 CYS A N 1
ATOM 673 C CA . CYS A 1 88 ? -6.438 -12.094 -10.914 1.00 77.25 88 CYS A CA 1
ATOM 674 C C . CYS A 1 88 ? -5.737 -13.353 -11.440 1.00 77.25 88 CYS A C 1
ATOM 676 O O . CYS A 1 88 ? -4.565 -13.558 -11.144 1.00 77.25 88 CYS A O 1
ATOM 678 N N . LYS A 1 89 ? -6.429 -14.211 -12.195 1.00 75.31 89 LYS A N 1
ATOM 679 C CA . LYS A 1 89 ? -5.836 -15.409 -12.799 1.00 75.31 89 LYS A CA 1
ATOM 680 C C . LYS A 1 89 ? -4.875 -15.054 -13.934 1.00 75.31 89 LYS A C 1
ATOM 682 O O . LYS A 1 89 ? -3.799 -15.641 -14.004 1.00 75.31 89 LYS A O 1
ATOM 687 N N . ASP A 1 90 ? -5.266 -14.114 -14.785 1.00 75.50 90 ASP A N 1
ATOM 688 C CA . ASP A 1 90 ? -4.548 -13.807 -16.024 1.00 75.50 90 ASP A CA 1
ATOM 689 C C . ASP A 1 90 ? -3.473 -12.724 -15.823 1.00 75.50 90 ASP A C 1
ATOM 691 O O . ASP A 1 90 ? -2.444 -12.740 -16.493 1.00 75.50 90 ASP A O 1
ATOM 695 N N . PHE A 1 91 ? -3.687 -11.806 -14.874 1.00 71.56 91 PHE A N 1
ATOM 696 C CA . PHE A 1 91 ? -2.821 -10.650 -14.608 1.00 71.56 91 PHE A CA 1
ATOM 697 C C . PHE A 1 91 ? -2.273 -10.606 -13.170 1.00 71.56 91 PHE A C 1
ATOM 699 O O . PHE A 1 91 ? -1.462 -9.741 -12.843 1.00 71.56 91 PHE A O 1
ATOM 706 N N . GLY A 1 92 ? -2.703 -11.493 -12.270 1.00 61.78 92 GLY A N 1
ATOM 707 C CA . GLY A 1 92 ? -2.209 -11.510 -10.892 1.00 61.78 92 GLY A CA 1
ATOM 708 C C . GLY A 1 92 ? -0.802 -12.099 -10.774 1.00 61.78 92 GLY A C 1
ATOM 709 O O . GLY A 1 92 ? -0.468 -13.099 -11.405 1.00 61.78 92 GLY A O 1
ATOM 710 N N . PHE A 1 93 ? 0.022 -11.513 -9.903 1.00 53.06 93 PHE A N 1
ATOM 711 C CA . PHE A 1 93 ? 1.310 -12.084 -9.511 1.00 53.06 93 PHE A CA 1
ATOM 712 C C . PHE A 1 93 ? 1.159 -12.897 -8.223 1.00 53.06 93 PHE A C 1
ATOM 714 O O . PHE A 1 93 ? 0.829 -12.349 -7.172 1.00 53.06 93 PHE A O 1
ATOM 721 N N . PHE A 1 94 ? 1.469 -14.193 -8.278 1.00 47.94 94 PHE A N 1
ATOM 722 C CA . PHE A 1 94 ? 1.572 -15.049 -7.096 1.00 47.94 94 PHE A CA 1
ATOM 723 C C . PHE A 1 94 ? 3.028 -15.496 -6.941 1.00 47.94 94 PHE A C 1
ATOM 725 O O . PHE A 1 94 ? 3.545 -16.224 -7.786 1.00 47.94 94 PHE A O 1
ATOM 732 N N . GLN A 1 95 ? 3.709 -15.063 -5.874 1.00 35.28 95 GLN A N 1
ATOM 733 C CA . GLN A 1 95 ? 5.047 -15.571 -5.556 1.00 35.28 95 GLN A CA 1
ATOM 734 C C . GLN A 1 95 ? 4.938 -17.041 -5.133 1.00 35.28 95 GLN A C 1
ATOM 736 O O . GLN A 1 95 ? 4.507 -17.363 -4.026 1.00 35.28 95 GLN A O 1
ATOM 741 N N . GLY A 1 96 ? 5.291 -17.939 -6.048 1.00 32.19 96 GLY A N 1
ATOM 742 C CA . GLY A 1 96 ? 5.330 -19.374 -5.822 1.00 32.19 96 GLY A CA 1
ATOM 743 C C . GLY A 1 96 ? 6.734 -19.855 -5.494 1.00 32.19 96 GLY A C 1
ATOM 744 O O . GLY A 1 96 ? 7.389 -20.389 -6.373 1.00 32.19 96 GLY A O 1
ATOM 745 N N . GLU A 1 97 ? 7.160 -19.758 -4.235 1.00 33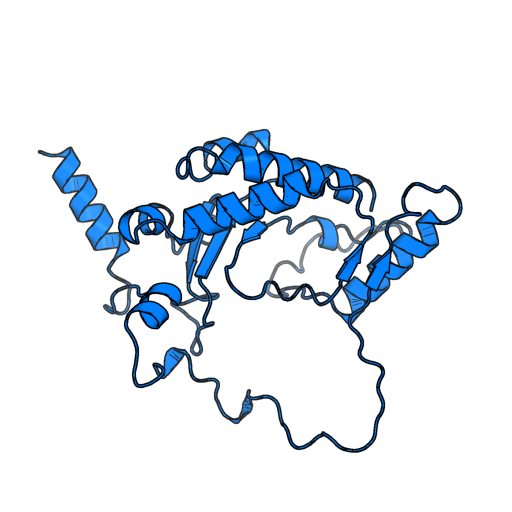.00 97 GLU A N 1
ATOM 746 C CA . GLU A 1 97 ? 8.191 -20.655 -3.698 1.00 33.00 97 GLU A CA 1
ATOM 747 C C . GLU A 1 97 ? 7.792 -21.126 -2.285 1.00 33.00 97 GLU A C 1
ATOM 749 O O . GLU A 1 97 ? 7.738 -20.361 -1.328 1.00 33.00 97 GLU A O 1
ATOM 754 N N . ASN A 1 98 ? 7.491 -22.428 -2.184 1.00 26.80 98 ASN A N 1
ATOM 755 C CA . ASN A 1 98 ? 7.478 -23.249 -0.963 1.00 26.80 98 ASN A CA 1
ATOM 756 C C . ASN A 1 98 ? 6.422 -23.023 0.140 1.00 26.80 98 ASN A C 1
ATOM 758 O O . ASN A 1 98 ? 6.727 -23.141 1.322 1.00 26.80 98 ASN A O 1
ATOM 762 N N . MET A 1 99 ? 5.143 -22.884 -0.222 1.00 29.09 99 MET A N 1
ATOM 763 C CA . MET A 1 99 ? 4.011 -23.132 0.706 1.00 29.09 99 MET A CA 1
ATOM 764 C C . MET A 1 99 ? 3.002 -24.173 0.168 1.00 29.09 99 MET A C 1
ATOM 766 O O . MET A 1 99 ? 1.893 -24.319 0.675 1.00 29.09 99 MET A O 1
ATOM 770 N N . SER A 1 100 ? 3.362 -24.934 -0.872 1.00 30.72 100 SER A N 1
ATOM 771 C CA . SER A 1 100 ? 2.449 -25.814 -1.624 1.00 30.72 100 SER A CA 1
ATOM 772 C C . SER A 1 100 ? 2.136 -27.176 -0.979 1.00 30.72 100 SER A C 1
ATOM 774 O O . SER A 1 100 ? 1.532 -28.031 -1.628 1.00 30.72 100 SER A O 1
ATOM 776 N N . LYS A 1 101 ? 2.461 -27.395 0.300 1.00 32.81 101 LYS A N 1
ATOM 777 C CA . LYS A 1 101 ? 2.137 -28.643 1.014 1.00 32.81 101 LYS A CA 1
ATOM 778 C C . LYS A 1 101 ? 1.421 -28.393 2.340 1.00 32.81 101 LYS A C 1
ATOM 780 O O . LYS A 1 101 ? 1.951 -28.709 3.390 1.00 32.81 101 LYS A O 1
ATOM 785 N N . GLN A 1 102 ? 0.226 -27.810 2.281 1.00 31.80 102 GLN A N 1
ATOM 786 C CA . GLN A 1 102 ? -0.928 -28.181 3.116 1.00 31.80 102 GLN A CA 1
ATOM 787 C C . GLN A 1 102 ? -2.145 -27.384 2.606 1.00 31.80 102 GLN A C 1
ATOM 789 O O . GLN A 1 102 ? -2.005 -26.219 2.258 1.00 31.80 102 GLN A O 1
ATOM 794 N N . ARG A 1 103 ? -3.353 -27.969 2.601 1.00 33.59 103 ARG A N 1
ATOM 795 C CA . ARG A 1 103 ? -4.656 -27.348 2.219 1.00 33.59 103 ARG A CA 1
ATOM 796 C C . ARG A 1 103 ? -5.075 -27.407 0.735 1.00 33.59 103 ARG A C 1
ATOM 798 O O . ARG A 1 103 ? -5.737 -26.500 0.224 1.00 33.59 103 ARG A O 1
ATOM 805 N N . ARG A 1 104 ? -4.787 -28.523 0.051 1.00 35.25 104 ARG A N 1
ATOM 806 C CA . ARG A 1 104 ? -5.470 -28.908 -1.208 1.00 35.25 104 ARG A CA 1
ATOM 807 C C . ARG A 1 104 ? -6.747 -29.745 -1.026 1.00 35.25 104 ARG A C 1
ATOM 809 O O . ARG A 1 104 ? -7.360 -30.085 -2.027 1.00 35.25 104 ARG A O 1
ATOM 816 N N . SER A 1 105 ? -7.196 -30.048 0.193 1.00 33.06 105 SER A N 1
ATOM 817 C CA . SER A 1 105 ? -8.431 -30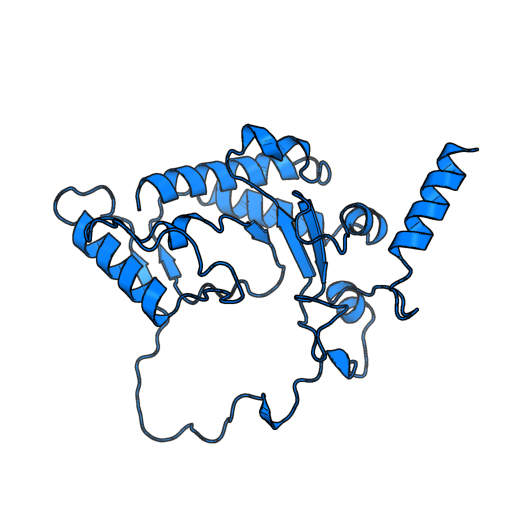.825 0.381 1.00 33.06 105 SER A CA 1
ATOM 818 C C . SER A 1 105 ? -9.583 -29.942 0.866 1.00 33.06 105 SER A C 1
ATOM 820 O O . SER A 1 105 ? -9.472 -29.320 1.920 1.00 33.06 105 SER A O 1
ATOM 822 N N . LYS A 1 106 ? -10.665 -29.927 0.071 1.00 36.06 106 LYS A N 1
ATOM 823 C CA . LYS A 1 106 ? -11.956 -29.221 0.216 1.00 36.06 106 LYS A CA 1
ATOM 824 C C . LYS A 1 106 ? -11.937 -27.711 -0.069 1.00 36.06 106 LYS A C 1
ATOM 826 O O . LYS A 1 106 ? -11.761 -26.898 0.832 1.00 36.06 106 LYS A O 1
ATOM 831 N N . ARG A 1 107 ? -12.197 -27.321 -1.323 1.00 37.75 107 ARG A N 1
ATOM 832 C CA . ARG A 1 107 ? -12.636 -25.959 -1.670 1.00 37.75 107 ARG A CA 1
ATOM 833 C C . ARG A 1 107 ? -13.910 -26.012 -2.512 1.00 37.75 107 ARG A C 1
ATOM 835 O O . ARG A 1 107 ? -13.976 -26.756 -3.482 1.00 37.75 107 ARG A O 1
ATOM 842 N N . ASP A 1 108 ? -14.889 -25.235 -2.067 1.00 38.38 108 ASP A N 1
ATOM 843 C CA . ASP A 1 108 ? -16.151 -24.915 -2.731 1.00 38.38 108 ASP A CA 1
ATOM 844 C C . ASP A 1 108 ? -15.874 -24.017 -3.956 1.00 38.38 108 ASP A C 1
ATOM 846 O O . ASP A 1 108 ? -15.164 -23.017 -3.801 1.00 38.38 108 ASP A O 1
ATOM 850 N N . PRO A 1 109 ? -16.383 -24.351 -5.157 1.00 39.47 109 PRO A N 1
ATOM 851 C CA . PRO A 1 109 ? -16.156 -23.582 -6.382 1.00 39.47 109 PRO A CA 1
ATOM 852 C C . PRO A 1 109 ? -16.782 -22.175 -6.382 1.00 39.47 109 PRO A C 1
ATOM 854 O O . PRO A 1 109 ? -16.451 -21.379 -7.255 1.00 39.47 109 PRO A O 1
ATOM 857 N N . THR A 1 110 ? -17.645 -21.835 -5.417 1.00 39.56 110 THR A N 1
ATOM 858 C CA . THR A 1 110 ? -18.293 -20.512 -5.318 1.00 39.56 110 THR A CA 1
ATOM 859 C C . THR A 1 110 ? -17.516 -19.487 -4.485 1.00 39.56 110 THR A C 1
ATOM 861 O O . THR A 1 110 ? -17.862 -18.306 -4.474 1.00 39.56 110 THR A O 1
ATOM 864 N N . ARG A 1 111 ? -16.444 -19.902 -3.798 1.00 38.88 111 ARG A N 1
ATOM 865 C CA . ARG A 1 111 ? -15.577 -19.007 -3.020 1.00 38.88 111 ARG A CA 1
ATOM 866 C C . ARG A 1 111 ? -14.297 -18.706 -3.785 1.00 38.88 111 ARG A C 1
ATOM 868 O O . ARG A 1 111 ? -13.551 -19.622 -4.136 1.00 38.88 111 ARG A O 1
ATOM 875 N N . VAL A 1 112 ? -13.998 -17.415 -3.953 1.00 43.22 112 VAL A N 1
ATOM 876 C CA . VAL A 1 112 ? -12.673 -16.954 -4.386 1.00 43.22 112 VAL A CA 1
ATOM 877 C C . VAL A 1 112 ? -11.596 -17.679 -3.567 1.00 43.22 112 VAL A C 1
ATOM 879 O O . VAL A 1 112 ? -11.723 -17.784 -2.340 1.00 43.22 112 VAL A O 1
ATOM 882 N N . PRO A 1 113 ? -10.558 -18.248 -4.213 1.00 37.69 113 PRO A N 1
ATOM 883 C CA . PRO A 1 113 ? -9.530 -19.013 -3.529 1.00 37.69 113 PRO A CA 1
ATOM 884 C C . PRO A 1 113 ? -8.996 -18.222 -2.341 1.00 37.69 113 PRO A C 1
ATOM 886 O O . PRO A 1 113 ? -8.490 -17.122 -2.517 1.00 37.69 113 PRO A O 1
ATOM 889 N N . SER A 1 114 ? -9.022 -18.800 -1.140 1.00 34.41 114 SER A N 1
ATOM 890 C CA . SER A 1 114 ? -8.472 -18.166 0.067 1.00 34.41 114 SER A CA 1
ATOM 891 C C . SER A 1 114 ? -7.001 -17.739 -0.094 1.00 34.41 114 SER A C 1
ATOM 893 O O . SER A 1 114 ? -6.517 -16.921 0.668 1.00 34.41 114 SER A O 1
ATOM 895 N N . ALA A 1 115 ? -6.291 -18.222 -1.119 1.00 32.78 115 ALA A N 1
ATOM 896 C CA . ALA A 1 115 ? -4.967 -17.732 -1.505 1.00 32.78 115 ALA A CA 1
ATOM 897 C C . ALA A 1 115 ? -4.944 -16.256 -1.970 1.00 32.78 115 ALA A C 1
ATOM 899 O O . ALA A 1 115 ? -3.916 -15.608 -1.820 1.00 32.78 115 ALA A O 1
ATOM 900 N N . VAL A 1 116 ? -6.062 -15.705 -2.460 1.00 33.66 116 VAL A N 1
ATOM 901 C CA . VAL A 1 116 ? -6.221 -14.271 -2.786 1.00 33.66 116 VAL A CA 1
ATOM 902 C C . VAL A 1 116 ? -6.311 -13.419 -1.507 1.00 33.66 116 VAL A C 1
ATOM 904 O O . VAL A 1 116 ? -5.977 -12.243 -1.506 1.00 33.66 116 VAL A O 1
ATOM 907 N N . ILE A 1 117 ? -6.701 -14.037 -0.387 1.00 33.00 117 ILE A N 1
ATOM 908 C CA . ILE A 1 117 ? -6.959 -13.387 0.908 1.00 33.00 117 ILE A CA 1
ATOM 909 C C . ILE A 1 117 ? -5.711 -13.378 1.814 1.00 33.00 117 ILE A C 1
ATOM 911 O O . ILE A 1 117 ? -5.661 -12.616 2.777 1.00 33.00 117 ILE A O 1
ATOM 915 N N . PHE A 1 118 ? -4.677 -14.173 1.508 1.00 28.41 118 PHE A N 1
ATOM 916 C CA . PHE A 1 118 ? -3.554 -14.424 2.426 1.00 28.41 118 PHE A CA 1
ATOM 917 C C . PHE A 1 118 ? -2.310 -13.538 2.258 1.00 28.41 118 PHE A C 1
ATOM 919 O O . PHE A 1 118 ? -1.343 -13.727 2.990 1.00 28.41 118 PHE A O 1
ATOM 926 N N . TYR A 1 119 ? -2.332 -12.533 1.383 1.00 33.31 119 TYR A N 1
ATOM 927 C CA . TYR A 1 119 ? -1.248 -11.547 1.301 1.00 33.31 119 TYR A CA 1
ATOM 928 C C . TYR A 1 119 ? -1.785 -10.115 1.344 1.00 33.31 119 TYR A C 1
ATOM 930 O O . TYR A 1 119 ? -1.523 -9.309 0.460 1.00 33.31 119 TYR A O 1
ATOM 938 N N . MET A 1 120 ? -2.483 -9.764 2.428 1.00 33.75 120 MET A N 1
ATOM 939 C CA . MET A 1 120 ? -2.623 -8.360 2.838 1.00 33.75 120 MET A CA 1
ATOM 940 C C . MET A 1 120 ? -1.313 -7.895 3.485 1.00 33.75 120 MET A C 1
ATOM 942 O O . MET A 1 120 ? -1.212 -7.619 4.677 1.00 33.75 120 MET A O 1
ATOM 946 N N . GLN A 1 121 ? -0.256 -7.894 2.679 1.00 39.72 121 GLN A N 1
ATOM 947 C CA . GLN A 1 121 ? 0.955 -7.157 2.962 1.00 39.72 121 GLN A CA 1
ATOM 948 C C . GLN A 1 121 ? 0.796 -5.837 2.218 1.00 39.72 121 GLN A C 1
ATOM 950 O O . GLN A 1 121 ? 0.892 -5.816 0.991 1.00 39.72 121 GLN A O 1
ATOM 955 N N . ILE A 1 122 ? 0.536 -4.737 2.924 1.00 47.72 122 ILE A N 1
ATOM 956 C CA . ILE A 1 122 ? 0.623 -3.428 2.276 1.00 47.72 122 ILE A CA 1
ATOM 957 C C . ILE A 1 122 ? 2.115 -3.196 2.033 1.00 47.72 122 ILE A C 1
ATOM 959 O O . ILE A 1 122 ? 2.863 -2.871 2.955 1.00 47.72 122 ILE A O 1
ATOM 963 N N . ILE A 1 123 ? 2.571 -3.470 0.809 1.00 50.50 123 ILE A N 1
ATOM 964 C CA . ILE A 1 123 ? 3.927 -3.141 0.378 1.00 50.50 123 ILE A CA 1
ATOM 965 C C . ILE A 1 123 ? 3.851 -1.781 -0.294 1.00 50.50 123 ILE A C 1
ATOM 967 O O . ILE A 1 123 ? 3.645 -1.671 -1.503 1.00 50.50 123 ILE A O 1
ATOM 971 N N . ILE A 1 124 ? 4.020 -0.738 0.504 1.00 51.09 124 ILE A N 1
ATOM 972 C CA . ILE A 1 124 ? 4.048 0.625 -0.007 1.00 51.09 124 ILE A CA 1
ATOM 973 C C . ILE A 1 124 ? 5.396 0.812 -0.672 1.00 51.09 124 ILE A C 1
ATOM 975 O O . ILE A 1 124 ? 6.438 0.636 -0.040 1.00 51.09 124 ILE A O 1
ATOM 979 N N . SER A 1 125 ? 5.380 1.154 -1.951 1.00 46.41 125 SER A N 1
ATOM 980 C CA . SER A 1 125 ? 6.588 1.502 -2.671 1.00 46.41 125 SER A CA 1
ATOM 981 C C . SER A 1 125 ? 6.351 2.691 -3.570 1.00 46.41 125 SER A C 1
ATOM 983 O O . SER A 1 125 ? 5.338 2.776 -4.260 1.00 46.41 125 SER A O 1
ATOM 985 N N . THR A 1 126 ? 7.316 3.603 -3.546 1.00 36.78 126 THR A N 1
ATOM 986 C CA . THR A 1 126 ? 7.266 4.900 -4.218 1.00 36.78 126 THR A CA 1
ATOM 987 C C . THR A 1 126 ? 7.301 4.811 -5.739 1.00 36.78 126 THR A C 1
ATOM 989 O O . THR A 1 126 ? 7.023 5.813 -6.392 1.00 36.78 126 THR A O 1
ATOM 992 N N . ARG A 1 127 ? 7.565 3.635 -6.328 1.00 37.62 127 ARG A N 1
ATOM 993 C CA . ARG A 1 127 ? 7.321 3.361 -7.749 1.00 37.62 127 ARG A CA 1
ATOM 994 C C . ARG A 1 127 ? 6.904 1.904 -7.949 1.00 37.62 127 ARG A C 1
ATOM 996 O O . ARG A 1 127 ? 7.656 0.988 -7.635 1.00 37.62 127 ARG A O 1
ATOM 1003 N N . LEU A 1 128 ? 5.709 1.732 -8.517 1.00 32.06 128 LEU A N 1
ATOM 1004 C CA . LEU A 1 128 ? 5.181 0.495 -9.100 1.00 32.06 128 LEU A CA 1
ATOM 1005 C C . LEU A 1 128 ? 4.995 -0.667 -8.106 1.00 32.06 128 LEU A C 1
ATOM 1007 O O . LEU A 1 128 ? 5.698 -1.673 -8.140 1.00 32.06 128 LEU A O 1
ATOM 1011 N N . MET A 1 129 ? 3.929 -0.610 -7.302 1.00 34.88 129 MET A N 1
ATOM 1012 C CA . MET A 1 129 ? 3.061 -1.791 -7.282 1.00 34.88 129 MET A CA 1
ATOM 1013 C C . MET A 1 129 ? 2.300 -1.750 -8.603 1.00 34.88 129 MET A C 1
ATOM 1015 O O . MET A 1 129 ? 1.314 -1.033 -8.742 1.00 34.88 129 MET A O 1
ATOM 1019 N N . GLN A 1 130 ? 2.826 -2.441 -9.611 1.00 40.88 130 GLN A N 1
ATOM 1020 C CA . GLN A 1 130 ? 2.105 -2.673 -10.850 1.00 40.88 130 GLN A CA 1
ATOM 1021 C C . GLN A 1 130 ? 0.990 -3.667 -10.524 1.00 40.88 130 GLN A C 1
ATOM 1023 O O . GLN A 1 130 ? 1.121 -4.872 -10.717 1.00 40.88 130 GLN A O 1
ATOM 1028 N N . VAL A 1 131 ? -0.090 -3.159 -9.931 1.00 50.06 131 VAL A N 1
ATOM 1029 C CA . VAL A 1 131 ? -1.362 -3.861 -9.955 1.00 50.06 131 VAL A CA 1
ATOM 1030 C C . VAL A 1 131 ? -1.718 -3.901 -11.438 1.00 50.06 131 VAL A C 1
ATOM 1032 O O . VAL A 1 131 ? -2.057 -2.880 -12.028 1.00 50.06 131 VAL A O 1
ATOM 1035 N N . LEU A 1 132 ? -1.551 -5.059 -12.079 1.00 59.66 132 LEU A N 1
ATOM 1036 C CA . LEU A 1 132 ? -1.889 -5.246 -13.494 1.00 59.66 132 LEU A CA 1
ATOM 1037 C C . LEU A 1 132 ? -3.413 -5.231 -13.733 1.00 59.66 132 LEU A C 1
ATOM 1039 O O . LEU A 1 132 ? -3.871 -5.572 -14.814 1.00 59.66 132 LEU A O 1
ATOM 1043 N N . ILE A 1 133 ? -4.199 -4.833 -12.732 1.00 66.00 133 ILE A N 1
ATOM 1044 C CA . ILE A 1 133 ? -5.647 -4.672 -12.787 1.00 66.00 133 ILE A CA 1
ATOM 1045 C C . ILE A 1 133 ? -5.999 -3.269 -12.269 1.00 66.00 133 ILE A C 1
ATOM 1047 O O . ILE A 1 133 ? -5.478 -2.823 -11.249 1.00 66.00 133 ILE A O 1
ATOM 1051 N N . SER A 1 134 ? -6.866 -2.549 -12.972 1.00 73.75 134 SER A N 1
ATOM 1052 C CA . SER A 1 134 ? -7.398 -1.259 -12.524 1.00 73.75 134 SER A CA 1
ATOM 1053 C C . SER A 1 134 ? -8.786 -1.477 -11.937 1.00 73.75 134 SER A C 1
ATOM 1055 O O . SER A 1 134 ? -9.587 -2.210 -12.511 1.00 73.75 134 SER A O 1
ATOM 1057 N N . VAL A 1 135 ? -9.086 -0.867 -10.793 1.00 82.00 135 VAL A N 1
ATOM 1058 C CA . VAL A 1 135 ? -10.366 -1.048 -10.096 1.00 82.00 135 VAL A CA 1
ATOM 1059 C C . VAL A 1 135 ? -11.002 0.314 -9.842 1.00 82.00 135 VAL A C 1
ATOM 1061 O O . VAL A 1 135 ? -10.354 1.204 -9.297 1.00 82.00 135 VAL A O 1
ATOM 1064 N N . ILE A 1 136 ? -12.275 0.467 -10.204 1.00 85.00 136 ILE A N 1
ATOM 1065 C CA . ILE A 1 136 ? -13.067 1.690 -9.999 1.00 85.00 136 ILE A CA 1
ATOM 1066 C C . ILE A 1 136 ? -14.335 1.399 -9.192 1.00 85.00 136 ILE A C 1
ATOM 1068 O O . ILE A 1 136 ? -14.741 0.246 -9.042 1.00 85.00 136 ILE A O 1
ATOM 1072 N N . ASN A 1 137 ? -14.952 2.455 -8.649 1.00 89.19 137 ASN A N 1
ATOM 1073 C CA . ASN A 1 137 ? -16.168 2.380 -7.826 1.00 89.19 137 ASN A CA 1
ATOM 1074 C C . ASN A 1 137 ? -16.057 1.385 -6.655 1.00 89.19 137 ASN A C 1
ATOM 1076 O O . ASN A 1 137 ? -17.030 0.760 -6.240 1.00 89.19 137 ASN A O 1
ATOM 1080 N N . HIS A 1 138 ? -14.855 1.261 -6.088 1.00 87.25 138 HIS A N 1
ATOM 1081 C CA . HIS A 1 138 ? -14.551 0.416 -4.930 1.00 87.25 138 HIS A CA 1
ATOM 1082 C C . HIS A 1 138 ? -15.135 0.961 -3.609 1.00 87.25 138 HIS A C 1
ATOM 1084 O O . HIS A 1 138 ? -15.007 0.318 -2.574 1.00 87.25 138 HIS A O 1
ATOM 1090 N N . ASN A 1 139 ? -15.783 2.135 -3.630 1.00 89.12 139 ASN A N 1
ATOM 1091 C CA . ASN A 1 139 ? -16.435 2.781 -2.480 1.00 89.12 139 ASN A CA 1
ATOM 1092 C C . ASN A 1 139 ? -15.507 3.112 -1.295 1.00 89.12 139 ASN A C 1
ATOM 1094 O O . ASN A 1 139 ? -15.981 3.309 -0.180 1.00 89.12 139 ASN A O 1
ATOM 1098 N N . ILE A 1 140 ? -14.198 3.221 -1.538 1.00 90.94 140 ILE A N 1
ATOM 1099 C CA . ILE A 1 140 ? -13.263 3.793 -0.558 1.00 90.94 140 ILE A CA 1
ATOM 1100 C C . ILE A 1 140 ? -13.219 5.299 -0.825 1.00 90.94 140 ILE A C 1
ATOM 1102 O O . ILE A 1 140 ? -12.944 5.680 -1.969 1.00 90.94 140 ILE A O 1
ATOM 1106 N N . PRO A 1 141 ? -13.493 6.159 0.172 1.00 95.50 141 PRO A N 1
ATOM 1107 C CA . PRO A 1 141 ? -13.477 7.601 -0.032 1.00 95.50 141 PRO A CA 1
ATOM 1108 C C . PRO A 1 141 ? -12.120 8.082 -0.576 1.00 95.50 141 PRO A C 1
ATOM 1110 O O . PRO A 1 141 ? -11.082 7.681 -0.040 1.00 95.50 141 PRO A O 1
ATOM 1113 N N . PRO A 1 142 ? -12.089 8.979 -1.583 1.00 92.38 142 PRO A N 1
ATOM 1114 C CA . PRO A 1 142 ? -10.835 9.520 -2.111 1.00 92.38 142 PRO A CA 1
ATOM 1115 C C . PRO A 1 142 ? -9.956 10.174 -1.039 1.00 92.38 142 PRO A C 1
ATOM 1117 O O . PRO A 1 142 ? -8.736 10.089 -1.114 1.00 92.38 142 PRO A O 1
ATOM 1120 N N . SER A 1 143 ? -10.561 10.776 -0.010 1.00 96.88 143 SER A N 1
ATOM 1121 C CA . SER A 1 143 ? -9.842 11.349 1.135 1.00 96.88 143 SER A CA 1
ATOM 1122 C C . SER A 1 143 ? -9.027 10.311 1.911 1.00 96.88 143 SER A C 1
ATOM 1124 O O . SER A 1 143 ? -7.906 10.609 2.303 1.00 96.88 143 SER A O 1
ATOM 1126 N N . VAL A 1 144 ? -9.544 9.089 2.080 1.00 95.94 144 VAL A N 1
ATOM 1127 C CA . VAL A 1 144 ? -8.846 7.992 2.772 1.00 95.94 144 VAL A CA 1
ATOM 1128 C C . VAL A 1 144 ? -7.646 7.512 1.951 1.00 95.94 144 VAL A C 1
ATOM 1130 O O . VAL A 1 144 ? -6.561 7.316 2.493 1.00 95.94 144 VAL A O 1
ATOM 1133 N N . ILE A 1 145 ? -7.815 7.376 0.632 1.00 89.62 145 ILE A N 1
ATOM 1134 C CA . ILE A 1 145 ? -6.723 6.996 -0.278 1.00 89.62 145 ILE A CA 1
ATOM 1135 C C . ILE A 1 145 ? -5.641 8.078 -0.293 1.00 89.62 145 ILE A C 1
ATOM 1137 O O . ILE A 1 145 ? -4.464 7.773 -0.115 1.00 89.62 145 ILE A O 1
ATOM 1141 N N . ASN A 1 146 ? -6.035 9.340 -0.473 1.00 92.25 146 ASN A N 1
ATOM 1142 C CA . ASN A 1 146 ? -5.101 10.462 -0.524 1.00 92.25 146 ASN A CA 1
ATOM 1143 C C . ASN A 1 146 ? -4.355 10.632 0.804 1.00 92.25 146 ASN A C 1
ATOM 1145 O O . ASN A 1 146 ? -3.139 10.781 0.791 1.00 92.25 146 ASN A O 1
ATOM 1149 N N . GLY A 1 147 ? -5.045 10.503 1.941 1.00 94.75 147 GLY A N 1
ATOM 1150 C CA . GLY A 1 147 ? -4.421 10.541 3.263 1.00 94.75 147 GLY A CA 1
ATOM 1151 C C . GLY A 1 147 ? -3.349 9.463 3.445 1.00 94.75 147 GLY A C 1
ATOM 1152 O O . GLY A 1 147 ? -2.244 9.759 3.906 1.00 94.75 147 GLY A O 1
ATOM 1153 N N . ALA A 1 148 ? -3.618 8.225 3.016 1.00 93.94 148 ALA A N 1
ATOM 1154 C CA . ALA A 1 148 ? -2.618 7.158 3.020 1.00 93.94 148 ALA A CA 1
ATOM 1155 C C . ALA A 1 148 ? -1.446 7.443 2.063 1.00 93.94 148 ALA A C 1
ATOM 1157 O O . ALA A 1 148 ? -0.288 7.238 2.430 1.00 93.94 148 ALA A O 1
ATOM 1158 N N . LEU A 1 149 ? -1.707 7.952 0.854 1.00 89.94 149 LEU A N 1
ATOM 1159 C CA . LEU A 1 149 ? -0.649 8.332 -0.091 1.00 89.94 149 LEU A CA 1
ATOM 1160 C C . LEU A 1 149 ? 0.246 9.447 0.467 1.00 89.94 149 LEU A C 1
ATOM 1162 O O . LEU A 1 149 ? 1.471 9.359 0.355 1.00 89.94 149 LEU A O 1
ATOM 1166 N N . ASP A 1 150 ? -0.337 10.453 1.114 1.00 94.75 150 ASP A N 1
ATOM 1167 C CA . ASP A 1 150 ? 0.395 11.553 1.738 1.00 94.75 150 ASP A CA 1
ATOM 1168 C C . ASP A 1 150 ? 1.216 11.074 2.939 1.00 94.75 150 ASP A C 1
ATOM 1170 O O . ASP A 1 150 ? 2.394 11.418 3.054 1.00 94.75 150 ASP A O 1
ATOM 1174 N N . ALA A 1 151 ? 0.653 10.207 3.785 1.00 95.19 151 ALA A N 1
ATOM 1175 C CA . ALA A 1 151 ? 1.375 9.579 4.889 1.00 95.19 151 ALA A CA 1
ATOM 1176 C C . ALA A 1 151 ? 2.557 8.722 4.403 1.00 95.19 151 ALA A C 1
ATOM 1178 O O . ALA A 1 151 ? 3.657 8.809 4.956 1.00 95.19 151 ALA A O 1
ATOM 1179 N N . ALA A 1 152 ? 2.369 7.935 3.337 1.00 92.06 152 ALA A N 1
ATOM 1180 C CA . ALA A 1 152 ? 3.450 7.195 2.689 1.00 92.06 152 ALA A CA 1
ATOM 1181 C C . ALA A 1 152 ? 4.537 8.138 2.174 1.00 92.06 152 ALA A C 1
ATOM 1183 O O . ALA A 1 152 ? 5.718 7.943 2.461 1.00 92.06 152 ALA A O 1
ATOM 1184 N N . LYS A 1 153 ? 4.148 9.166 1.418 1.00 91.62 153 LYS A N 1
ATOM 1185 C CA . LYS A 1 153 ? 5.076 10.147 0.852 1.00 91.62 153 LYS A CA 1
ATOM 1186 C C . LYS A 1 153 ? 5.881 10.839 1.950 1.00 91.62 153 LYS A C 1
ATOM 1188 O O . LYS A 1 153 ? 7.099 10.943 1.831 1.00 91.62 153 LYS A O 1
ATOM 1193 N N . ALA A 1 154 ? 5.221 11.255 3.026 1.00 94.69 154 ALA A N 1
ATOM 1194 C CA . ALA A 1 154 ? 5.867 11.852 4.184 1.00 94.69 154 ALA A CA 1
ATOM 1195 C C . ALA A 1 154 ? 6.867 10.883 4.835 1.00 94.69 154 ALA A C 1
ATOM 1197 O O . ALA A 1 154 ? 8.004 11.283 5.064 1.00 94.69 154 ALA A O 1
ATOM 1198 N N . PHE A 1 155 ? 6.510 9.607 5.026 1.00 94.56 155 PHE A N 1
ATOM 1199 C CA . PHE A 1 155 ? 7.441 8.582 5.514 1.00 94.56 155 PHE A CA 1
ATOM 1200 C C . PHE A 1 155 ? 8.678 8.427 4.616 1.00 94.56 155 PHE A C 1
ATOM 1202 O O . PHE A 1 155 ? 9.807 8.455 5.101 1.00 94.56 155 PHE A O 1
ATOM 1209 N N . PHE A 1 156 ? 8.507 8.297 3.297 1.00 91.56 156 PHE A N 1
ATOM 1210 C CA . PHE A 1 156 ? 9.648 8.113 2.390 1.00 91.56 156 PHE A CA 1
ATOM 1211 C C . PHE A 1 156 ? 10.534 9.360 2.264 1.00 91.56 156 PHE A C 1
ATOM 1213 O O . PHE A 1 156 ? 11.728 9.219 1.980 1.00 91.56 156 PHE A O 1
ATOM 1220 N N . ASN A 1 157 ? 9.988 10.545 2.543 1.00 91.88 157 ASN A N 1
ATOM 1221 C CA . ASN A 1 157 ? 10.725 11.808 2.600 1.00 91.88 157 ASN A CA 1
ATOM 1222 C C . ASN A 1 157 ? 11.455 12.047 3.935 1.00 91.88 157 ASN A C 1
ATOM 1224 O O . ASN A 1 157 ? 12.216 13.008 4.027 1.00 91.88 157 ASN A O 1
ATOM 1228 N N . MET A 1 158 ? 11.256 11.201 4.952 1.00 92.00 158 MET A N 1
ATOM 1229 C CA . MET A 1 158 ? 12.025 11.266 6.198 1.00 92.00 158 MET A CA 1
ATOM 1230 C C . MET A 1 158 ? 13.513 10.978 5.965 1.00 92.00 158 MET A C 1
ATOM 1232 O O . MET A 1 158 ? 13.921 10.431 4.929 1.00 92.00 158 MET A O 1
ATOM 1236 N N . SER A 1 159 ? 14.320 11.313 6.971 1.00 90.25 159 SER A N 1
ATOM 1237 C CA . SER A 1 159 ? 15.758 11.057 6.965 1.00 90.25 159 SER A CA 1
ATOM 1238 C C . SER A 1 159 ? 16.071 9.566 6.789 1.00 90.25 159 SER A C 1
ATOM 1240 O O . SER A 1 159 ? 15.268 8.680 7.113 1.00 90.25 159 SER A O 1
ATOM 1242 N N . SER A 1 160 ? 17.256 9.264 6.255 1.00 84.81 160 SER A N 1
ATOM 1243 C CA . SER A 1 160 ? 17.683 7.868 6.118 1.00 84.81 160 SER A CA 1
ATOM 1244 C C . SER A 1 160 ? 17.816 7.218 7.495 1.00 84.81 160 SER A C 1
ATOM 1246 O O . SER A 1 160 ? 17.418 6.075 7.674 1.00 84.81 160 SER A O 1
ATOM 1248 N N . GLU A 1 161 ? 18.287 7.964 8.491 1.00 87.31 161 GLU A N 1
ATOM 1249 C CA . GLU A 1 161 ? 18.466 7.537 9.875 1.00 87.31 161 GLU A CA 1
ATOM 1250 C C . GLU A 1 161 ? 17.170 7.018 10.497 1.00 87.31 161 GLU A C 1
ATOM 1252 O O . GLU A 1 161 ? 17.189 5.999 11.185 1.00 87.31 161 GLU A O 1
ATOM 1257 N N . GLU A 1 162 ? 16.044 7.690 10.260 1.00 89.94 162 GLU A N 1
ATOM 1258 C CA . GLU A 1 162 ? 14.749 7.264 10.790 1.00 89.94 162 GLU A CA 1
ATOM 1259 C C . GLU A 1 162 ? 14.219 6.024 10.068 1.00 89.94 162 GLU A C 1
ATOM 1261 O O . GLU A 1 162 ? 13.822 5.058 10.720 1.00 89.94 162 GLU A O 1
ATOM 1266 N N . LYS A 1 163 ? 14.277 5.993 8.730 1.00 89.94 163 LYS A N 1
ATOM 1267 C CA . LYS A 1 163 ? 13.809 4.840 7.937 1.00 89.94 163 LYS A CA 1
ATOM 1268 C C . LYS A 1 163 ? 14.612 3.572 8.234 1.00 89.94 163 LYS A C 1
ATOM 1270 O O . LYS A 1 163 ? 14.054 2.477 8.309 1.00 89.94 163 LYS A O 1
ATOM 1275 N N . MET A 1 164 ? 15.915 3.719 8.464 1.00 87.19 164 MET A N 1
ATOM 1276 C CA . MET A 1 164 ? 16.830 2.613 8.755 1.00 87.19 164 MET A CA 1
ATOM 1277 C C . MET A 1 164 ? 16.546 1.917 10.088 1.00 87.19 164 MET A C 1
ATOM 1279 O O . MET A 1 164 ? 16.894 0.748 10.236 1.00 87.19 164 MET A O 1
ATOM 1283 N N . GLN A 1 165 ? 15.853 2.568 11.029 1.00 89.12 165 GLN A N 1
ATOM 1284 C CA . GLN A 1 1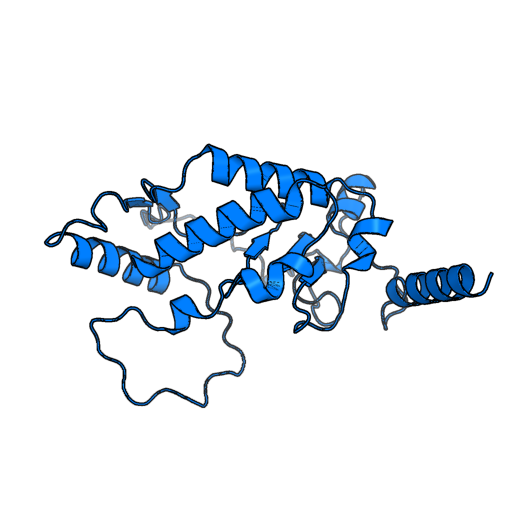65 ? 15.421 1.925 12.281 1.00 89.12 165 GLN A CA 1
ATOM 1285 C C . GLN A 1 165 ? 14.449 0.766 12.036 1.00 89.12 165 GLN A C 1
ATOM 1287 O O . GLN A 1 165 ? 14.394 -0.179 12.822 1.00 89.12 165 GLN A O 1
ATOM 1292 N N . LEU A 1 166 ? 13.700 0.825 10.933 1.00 90.19 166 LEU A N 1
ATOM 1293 C CA . LEU A 1 166 ? 12.753 -0.210 10.525 1.00 90.19 166 LEU A CA 1
ATOM 1294 C C . LEU A 1 166 ? 13.384 -1.247 9.594 1.00 90.19 166 LEU A C 1
ATOM 1296 O O . LEU A 1 166 ? 12.698 -2.171 9.152 1.00 90.19 166 LEU A O 1
ATOM 1300 N N . MET A 1 167 ? 14.671 -1.114 9.267 1.00 88.12 167 MET A N 1
ATOM 1301 C CA . MET A 1 167 ? 15.322 -2.046 8.363 1.00 88.12 167 MET A CA 1
ATOM 1302 C C . MET A 1 167 ? 15.628 -3.379 9.042 1.00 88.12 167 MET A C 1
ATOM 1304 O O . MET A 1 167 ? 16.055 -3.447 10.197 1.00 88.12 167 MET A O 1
ATOM 1308 N N . SER A 1 168 ? 15.404 -4.468 8.310 1.00 84.06 168 SER A N 1
ATOM 1309 C CA . SER A 1 168 ? 15.749 -5.807 8.771 1.00 84.06 168 SER A CA 1
ATOM 1310 C C . SER A 1 168 ? 15.874 -6.797 7.618 1.00 84.06 168 SER A C 1
ATOM 1312 O O . SER A 1 168 ? 15.109 -6.732 6.650 1.00 84.06 168 SER A O 1
ATOM 1314 N N . ASP A 1 169 ? 16.790 -7.752 7.775 1.00 80.06 169 ASP A N 1
ATOM 1315 C CA . ASP A 1 169 ? 16.906 -8.930 6.907 1.00 80.06 169 ASP A CA 1
ATOM 1316 C C . ASP A 1 169 ? 15.861 -10.004 7.233 1.00 80.06 169 ASP A C 1
ATOM 1318 O O . ASP A 1 169 ? 15.579 -10.873 6.409 1.00 80.06 169 ASP A O 1
ATOM 1322 N N . ASP A 1 170 ? 15.251 -9.935 8.420 1.00 81.12 170 ASP A N 1
ATOM 1323 C CA . ASP A 1 170 ? 14.170 -10.833 8.802 1.00 81.12 170 ASP A CA 1
ATOM 1324 C C . ASP A 1 170 ? 12.881 -10.451 8.065 1.00 81.12 170 ASP A C 1
ATOM 1326 O O . ASP A 1 170 ? 12.192 -9.481 8.393 1.00 81.12 170 ASP A O 1
ATOM 1330 N N . VAL A 1 171 ? 12.557 -11.242 7.043 1.00 81.38 171 VAL A N 1
ATOM 1331 C CA . VAL A 1 171 ? 11.367 -11.073 6.204 1.00 81.38 171 VAL A CA 1
ATOM 1332 C C . VAL A 1 171 ? 10.058 -11.289 6.962 1.00 81.38 171 VAL A C 1
ATOM 1334 O O . VAL A 1 171 ? 9.011 -10.872 6.460 1.00 81.38 171 VAL A O 1
ATOM 1337 N N . TRP A 1 172 ? 10.099 -11.913 8.143 1.00 82.56 172 TRP A N 1
ATOM 1338 C CA . TRP A 1 172 ? 8.932 -12.182 8.981 1.00 82.56 172 TRP A CA 1
ATOM 1339 C C . TRP A 1 172 ? 8.626 -11.060 9.963 1.00 82.56 172 TRP A C 1
ATOM 1341 O O . TRP A 1 172 ? 7.542 -11.080 10.555 1.00 82.56 172 TRP A O 1
ATOM 1351 N N . LYS A 1 173 ? 9.508 -10.056 10.094 1.00 87.31 173 LYS A N 1
ATOM 1352 C CA . LYS A 1 173 ? 9.216 -8.888 10.925 1.00 87.31 173 LYS A CA 1
ATOM 1353 C C . LYS A 1 173 ? 7.884 -8.247 10.518 1.00 87.31 173 LYS A C 1
ATOM 1355 O O . LYS A 1 173 ? 7.671 -8.008 9.323 1.00 87.31 173 LYS A O 1
ATOM 1360 N N . PRO A 1 174 ? 7.019 -7.920 11.498 1.00 88.88 174 PRO A N 1
ATOM 1361 C CA . PRO A 1 174 ? 5.719 -7.324 11.222 1.00 88.88 174 PRO A CA 1
ATOM 1362 C C . PRO A 1 174 ? 5.785 -6.020 10.454 1.00 88.88 174 PRO A C 1
ATOM 1364 O O . PRO A 1 174 ? 4.946 -5.788 9.593 1.00 88.88 174 PRO A O 1
ATOM 1367 N N . VAL A 1 175 ? 6.799 -5.202 10.736 1.00 91.25 175 VAL A N 1
ATOM 1368 C CA . VAL A 1 175 ? 7.090 -3.958 10.029 1.00 91.25 175 VAL A CA 1
ATOM 1369 C C . VAL A 1 175 ? 8.538 -4.003 9.573 1.00 91.25 175 VAL A C 1
ATOM 1371 O O . VAL A 1 175 ? 9.437 -4.295 10.366 1.00 91.25 175 VAL A O 1
ATOM 1374 N N . ARG A 1 176 ? 8.761 -3.759 8.281 1.00 89.81 176 ARG A N 1
ATOM 1375 C CA . ARG A 1 176 ? 10.079 -3.872 7.659 1.00 89.81 176 ARG A CA 1
ATOM 1376 C C . ARG A 1 176 ? 10.244 -2.857 6.541 1.00 89.81 176 ARG A C 1
ATOM 1378 O O . ARG A 1 176 ? 9.539 -2.921 5.536 1.00 89.81 176 ARG A O 1
ATOM 1385 N N . TYR A 1 177 ? 11.214 -1.968 6.699 1.00 88.94 177 TYR A N 1
ATOM 1386 C CA . TYR A 1 177 ? 11.745 -1.160 5.608 1.00 88.94 177 TYR A CA 1
ATOM 1387 C C . TYR A 1 177 ? 12.821 -1.950 4.854 1.00 88.94 177 TYR A C 1
ATOM 1389 O O . TYR A 1 177 ? 13.580 -2.717 5.453 1.00 88.94 177 TYR A O 1
ATOM 1397 N N . GLY A 1 178 ? 12.894 -1.776 3.540 1.00 85.69 178 GLY A N 1
ATOM 1398 C CA . GLY A 1 178 ? 13.952 -2.365 2.734 1.00 85.69 178 GLY A CA 1
ATOM 1399 C C . GLY A 1 178 ? 14.066 -1.737 1.352 1.00 85.69 178 GLY A C 1
ATOM 1400 O O . GLY A 1 178 ? 13.244 -0.919 0.939 1.00 85.69 178 GLY A O 1
ATOM 1401 N N . THR A 1 179 ? 15.105 -2.155 0.637 1.00 80.75 179 THR A N 1
ATOM 1402 C CA . THR A 1 179 ? 15.358 -1.792 -0.760 1.00 80.75 179 THR A CA 1
ATOM 1403 C C . THR A 1 179 ? 15.523 -3.069 -1.579 1.00 80.75 179 THR A C 1
ATOM 1405 O O . THR A 1 179 ? 16.005 -4.080 -1.053 1.00 80.75 179 THR A O 1
ATOM 1408 N N . SER A 1 180 ? 15.108 -3.048 -2.846 1.00 76.50 180 SER A N 1
ATOM 1409 C CA . SER A 1 180 ? 15.010 -4.239 -3.702 1.00 76.50 180 SER A CA 1
ATOM 1410 C C . SER A 1 180 ? 14.072 -5.330 -3.133 1.00 76.50 180 SER A C 1
ATOM 1412 O O . SER A 1 180 ? 13.314 -5.089 -2.199 1.00 76.50 180 SER A O 1
ATOM 1414 N N . LEU A 1 181 ? 14.051 -6.532 -3.715 1.00 62.94 181 LEU A N 1
ATOM 1415 C CA . LEU A 1 181 ? 13.325 -7.696 -3.187 1.00 62.94 181 LEU A CA 1
ATOM 1416 C C . LEU A 1 181 ? 14.180 -8.438 -2.148 1.00 62.94 181 LEU A C 1
ATOM 1418 O O . LEU A 1 181 ? 13.758 -8.602 -0.998 1.00 62.94 181 LEU A O 1
ATOM 1422 N N . ASN A 1 182 ? 15.408 -8.803 -2.517 1.00 65.62 182 ASN A N 1
ATOM 1423 C CA . ASN A 1 182 ? 16.398 -9.403 -1.635 1.00 65.62 182 ASN A CA 1
ATOM 1424 C C . ASN A 1 182 ? 17.809 -8.892 -1.964 1.00 65.62 182 ASN A C 1
ATOM 1426 O O . ASN A 1 182 ? 18.596 -9.567 -2.617 1.00 65.62 182 ASN A O 1
ATOM 1430 N N . HIS A 1 183 ? 18.148 -7.701 -1.463 1.00 61.34 183 HIS A N 1
ATOM 1431 C CA . HIS A 1 183 ? 19.441 -7.047 -1.714 1.00 61.34 183 HIS A CA 1
ATOM 1432 C C . HIS A 1 183 ? 20.688 -7.883 -1.348 1.00 61.34 183 HIS A C 1
ATOM 1434 O O . HIS A 1 183 ? 21.787 -7.544 -1.771 1.00 61.34 183 HIS A O 1
ATOM 1440 N N . VAL A 1 184 ? 20.538 -8.939 -0.535 1.00 61.06 184 VAL A N 1
ATOM 1441 C CA . VAL A 1 184 ? 21.644 -9.823 -0.130 1.00 61.06 184 VAL A CA 1
ATOM 1442 C C . VAL A 1 184 ? 21.830 -10.987 -1.105 1.00 61.06 184 VAL A C 1
ATOM 1444 O O . VAL A 1 184 ? 22.951 -11.448 -1.300 1.00 61.06 184 VAL A O 1
ATOM 1447 N N . LYS A 1 185 ? 20.741 -11.504 -1.691 1.00 63.62 185 LYS A N 1
ATOM 1448 C CA . LYS A 1 185 ? 20.771 -12.727 -2.516 1.00 63.62 185 LYS A CA 1
ATOM 1449 C C . LYS A 1 185 ? 20.580 -12.466 -4.007 1.00 63.62 185 LYS A C 1
ATOM 1451 O O . LYS A 1 185 ? 20.993 -13.296 -4.818 1.00 63.62 185 LYS A O 1
ATOM 1456 N N . ASP A 1 186 ? 19.957 -11.351 -4.370 1.00 68.88 186 ASP A N 1
ATOM 1457 C CA . ASP A 1 186 ? 19.609 -11.064 -5.753 1.00 68.88 186 ASP A CA 1
ATOM 1458 C C . ASP A 1 186 ? 20.830 -10.559 -6.521 1.00 68.88 186 ASP A C 1
ATOM 1460 O O . ASP A 1 186 ? 21.499 -9.611 -6.123 1.00 68.88 186 ASP A O 1
ATOM 1464 N N . ARG A 1 187 ? 21.098 -11.172 -7.678 1.00 71.38 187 ARG A N 1
ATOM 1465 C CA . ARG A 1 187 ? 22.145 -10.702 -8.602 1.00 71.38 187 ARG A CA 1
ATOM 1466 C C . ARG A 1 187 ? 21.763 -9.396 -9.302 1.00 71.38 187 ARG A C 1
ATOM 1468 O O . ARG A 1 187 ? 22.645 -8.682 -9.769 1.00 71.38 187 ARG A O 1
ATOM 1475 N N . VAL A 1 188 ? 20.459 -9.127 -9.401 1.00 78.44 188 VAL A N 1
ATOM 1476 C CA . VAL A 1 188 ? 19.876 -7.935 -10.020 1.00 78.44 188 VAL A CA 1
ATOM 1477 C C . VAL A 1 188 ? 18.894 -7.318 -9.029 1.00 78.44 188 VAL A C 1
ATOM 1479 O O . VAL A 1 188 ? 17.934 -7.955 -8.608 1.00 78.44 188 VAL A O 1
ATOM 1482 N N . HIS A 1 189 ? 19.151 -6.080 -8.640 1.00 81.56 189 HIS A N 1
ATOM 1483 C CA . HIS A 1 189 ? 18.372 -5.305 -7.699 1.00 81.56 189 HIS A CA 1
ATOM 1484 C C . HIS A 1 189 ? 17.263 -4.536 -8.410 1.00 81.56 189 HIS A C 1
ATOM 1486 O O . HIS A 1 189 ? 17.441 -3.994 -9.502 1.00 81.56 189 HIS A O 1
ATOM 1492 N N . PHE A 1 190 ? 16.125 -4.418 -7.734 1.00 81.12 190 PHE A N 1
ATOM 1493 C CA . PHE A 1 190 ? 15.039 -3.556 -8.176 1.00 81.12 190 PHE A CA 1
ATOM 1494 C C . PHE A 1 190 ? 15.299 -2.124 -7.725 1.00 81.12 190 PHE A C 1
ATOM 1496 O O . PHE A 1 190 ? 15.637 -1.890 -6.563 1.00 81.12 190 PHE A O 1
ATOM 1503 N N . TRP A 1 191 ? 15.085 -1.161 -8.625 1.00 85.19 191 TRP A N 1
ATOM 1504 C CA . TRP A 1 191 ? 15.148 0.270 -8.313 1.00 85.19 191 TRP A CA 1
ATOM 1505 C C . TRP A 1 191 ? 13.921 0.705 -7.502 1.00 85.19 191 TRP A C 1
ATOM 1507 O O . TRP A 1 191 ? 13.003 1.358 -8.004 1.00 85.19 191 TRP A O 1
ATOM 1517 N N . ARG A 1 192 ? 13.857 0.239 -6.254 1.00 84.69 192 ARG A N 1
ATOM 1518 C CA . ARG A 1 192 ? 12.654 0.276 -5.431 1.00 84.69 192 ARG A CA 1
ATOM 1519 C C . ARG A 1 192 ? 13.000 0.286 -3.950 1.00 84.69 192 ARG A C 1
ATOM 1521 O O . ARG A 1 192 ? 13.646 -0.638 -3.466 1.00 84.69 192 ARG A O 1
ATOM 1528 N N . ASP A 1 193 ? 12.441 1.249 -3.229 1.00 86.44 193 ASP A N 1
ATOM 1529 C CA . ASP A 1 193 ? 12.347 1.201 -1.771 1.00 86.44 193 ASP A CA 1
ATOM 1530 C C . ASP A 1 193 ? 10.924 0.821 -1.364 1.00 86.44 193 ASP A C 1
ATOM 1532 O O . ASP A 1 193 ? 9.955 1.125 -2.075 1.00 86.44 193 ASP A O 1
ATOM 1536 N N . PHE A 1 194 ? 10.790 0.126 -0.237 1.00 87.81 194 PHE A N 1
ATOM 1537 C CA . PHE A 1 194 ? 9.490 -0.283 0.272 1.00 87.81 194 PHE A CA 1
ATOM 1538 C C . PHE A 1 194 ? 9.431 -0.284 1.798 1.00 87.81 194 PHE A C 1
ATOM 1540 O O . PHE A 1 194 ? 10.428 -0.495 2.489 1.00 87.81 194 PHE A O 1
ATOM 1547 N N . ILE A 1 195 ? 8.215 -0.128 2.313 1.00 90.00 195 ILE A N 1
ATOM 1548 C CA . ILE A 1 195 ? 7.851 -0.545 3.663 1.00 90.00 195 ILE A CA 1
ATOM 1549 C C . ILE A 1 195 ? 6.787 -1.633 3.556 1.00 90.00 195 ILE A C 1
ATOM 1551 O O . ILE A 1 195 ? 5.822 -1.524 2.800 1.00 90.00 195 ILE A O 1
ATOM 1555 N N . LYS A 1 196 ? 7.021 -2.721 4.281 1.00 88.50 196 LYS A N 1
ATOM 1556 C CA . LYS A 1 196 ? 6.107 -3.838 4.483 1.00 88.50 196 LYS A CA 1
ATOM 1557 C C . LYS A 1 196 ? 5.534 -3.708 5.894 1.00 88.50 196 LYS A C 1
ATOM 1559 O O . LYS A 1 196 ? 6.305 -3.530 6.835 1.00 88.50 196 LYS A O 1
ATOM 1564 N N . GLN A 1 197 ? 4.222 -3.876 6.039 1.00 89.75 197 GLN A N 1
ATOM 1565 C CA . GLN A 1 197 ? 3.562 -3.961 7.344 1.00 89.75 197 GLN A CA 1
ATOM 1566 C C . GLN A 1 197 ? 2.461 -5.029 7.367 1.00 89.75 197 GLN A C 1
ATOM 1568 O O . GLN A 1 197 ? 1.817 -5.272 6.342 1.00 89.75 197 GLN A O 1
ATOM 1573 N N . TYR A 1 198 ? 2.280 -5.713 8.500 1.00 89.31 198 TYR A N 1
ATOM 1574 C CA . TYR A 1 198 ? 1.100 -6.546 8.755 1.00 89.31 198 TYR A CA 1
ATOM 1575 C C . TYR A 1 198 ? -0.087 -5.664 9.118 1.00 89.31 198 TYR A C 1
ATOM 1577 O O . TYR A 1 198 ? 0.057 -4.705 9.872 1.00 89.31 198 TYR A O 1
ATOM 1585 N N . CYS A 1 199 ? -1.252 -5.986 8.561 1.00 86.69 199 CYS A N 1
ATOM 1586 C CA . CYS A 1 199 ? -2.468 -5.199 8.737 1.00 86.69 199 CYS A CA 1
ATOM 1587 C C . CYS A 1 199 ? -3.718 -6.051 8.973 1.00 86.69 199 CYS A C 1
ATOM 1589 O O . CYS A 1 199 ? -4.819 -5.539 8.853 1.00 86.69 199 CYS A O 1
ATOM 1591 N N . ASN A 1 200 ? -3.590 -7.339 9.300 1.00 82.75 200 ASN A N 1
ATOM 1592 C CA . ASN A 1 200 ? -4.756 -8.169 9.596 1.00 82.75 200 ASN A CA 1
ATOM 1593 C C . ASN A 1 200 ? -4.497 -9.097 10.796 1.00 82.75 200 ASN A C 1
ATOM 1595 O O . ASN A 1 200 ? -3.618 -9.956 10.684 1.00 82.75 200 ASN A O 1
ATOM 1599 N N . PRO A 1 201 ? -5.261 -8.966 11.897 1.00 88.12 201 PRO A N 1
ATOM 1600 C CA . PRO A 1 201 ? -6.197 -7.871 12.207 1.00 88.12 201 PRO A CA 1
ATOM 1601 C C . PRO A 1 201 ? -5.451 -6.578 12.589 1.00 88.12 201 PRO A C 1
ATOM 1603 O O . PRO A 1 201 ? -4.421 -6.627 13.250 1.00 88.12 201 PRO A O 1
ATOM 1606 N N . ILE A 1 202 ? -5.950 -5.407 12.182 1.00 87.94 202 ILE A N 1
ATOM 1607 C CA . ILE A 1 202 ? -5.237 -4.118 12.346 1.00 87.94 202 ILE A CA 1
ATOM 1608 C C . ILE A 1 202 ? -4.906 -3.813 13.809 1.00 87.94 202 ILE A C 1
ATOM 1610 O O . ILE A 1 202 ? -3.796 -3.371 14.103 1.00 87.94 202 ILE A O 1
ATOM 1614 N N . SER A 1 203 ? -5.829 -4.119 14.720 1.00 91.00 203 SER A N 1
ATOM 1615 C CA . SER A 1 203 ? -5.685 -3.894 16.161 1.00 91.00 203 SER A CA 1
ATOM 1616 C C . SER A 1 203 ? -4.468 -4.580 16.786 1.00 91.00 203 SER A C 1
ATOM 1618 O O . SER A 1 203 ? -3.974 -4.113 17.802 1.00 91.00 203 SER A O 1
ATOM 1620 N N . GLU A 1 204 ? -3.976 -5.675 16.202 1.00 91.88 204 GLU A N 1
ATOM 1621 C CA . GLU A 1 204 ? -2.789 -6.382 16.707 1.00 91.88 204 GLU A CA 1
ATOM 1622 C C . GLU A 1 204 ? -1.472 -5.745 16.242 1.00 91.88 204 GLU A C 1
ATOM 1624 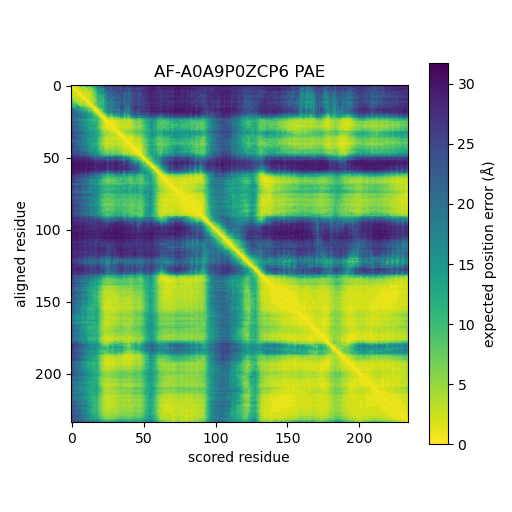O O . GLU A 1 204 ? -0.428 -5.959 16.857 1.00 91.88 204 GLU A O 1
ATOM 1629 N N . TRP A 1 205 ? -1.496 -4.978 15.148 1.00 92.62 205 TRP A N 1
ATOM 1630 C CA . TRP A 1 205 ? -0.278 -4.572 14.440 1.00 92.62 205 TRP A CA 1
ATOM 1631 C C . TRP A 1 205 ? -0.045 -3.064 14.402 1.00 92.62 205 TRP A C 1
ATOM 1633 O O . TRP A 1 205 ? 1.106 -2.646 14.268 1.00 92.62 205 TRP A O 1
ATOM 1643 N N . ILE A 1 206 ? -1.097 -2.248 14.509 1.00 94.38 206 ILE A N 1
ATOM 1644 C CA . ILE A 1 206 ? -1.029 -0.797 14.277 1.00 94.38 206 ILE A CA 1
ATOM 1645 C C . ILE A 1 206 ? -0.039 -0.079 15.209 1.00 94.38 206 ILE A C 1
ATOM 1647 O O . ILE A 1 206 ? 0.627 0.869 14.794 1.00 94.38 206 ILE A O 1
ATOM 1651 N N . ASP A 1 207 ? 0.155 -0.579 16.430 1.00 95.50 207 ASP A N 1
ATOM 1652 C CA . ASP A 1 207 ? 1.103 -0.007 17.395 1.00 95.50 207 ASP A CA 1
ATOM 1653 C C . ASP A 1 207 ? 2.573 -0.233 17.020 1.00 95.50 207 ASP A C 1
ATOM 1655 O O . ASP A 1 207 ? 3.452 0.518 17.457 1.00 95.50 207 ASP A O 1
ATOM 1659 N N . LEU A 1 208 ? 2.850 -1.235 16.180 1.00 94.19 208 LEU A N 1
ATOM 1660 C CA . LEU A 1 208 ? 4.188 -1.521 15.660 1.00 94.19 208 LEU A CA 1
ATOM 1661 C C . LEU A 1 208 ? 4.525 -0.690 14.417 1.00 94.19 208 LEU A C 1
ATOM 1663 O O . LEU A 1 208 ? 5.692 -0.621 14.028 1.00 94.19 208 LEU A O 1
ATOM 1667 N N . TRP A 1 209 ? 3.529 -0.078 13.773 1.00 95.12 209 TRP A N 1
ATOM 1668 C CA . TRP A 1 209 ? 3.726 0.741 12.576 1.00 95.12 209 TRP A CA 1
ATOM 1669 C C . TRP A 1 209 ? 4.527 2.012 12.895 1.00 95.12 209 TRP A C 1
ATOM 1671 O O . TRP A 1 209 ? 4.590 2.425 14.061 1.00 95.12 209 TRP A O 1
ATOM 1681 N N . PRO A 1 210 ? 5.134 2.671 11.888 1.00 94.88 210 PRO A N 1
ATOM 1682 C CA . PRO A 1 210 ? 5.837 3.935 12.086 1.00 94.88 210 PRO A CA 1
ATOM 1683 C C . PRO A 1 210 ? 4.994 4.936 12.883 1.00 94.88 210 PRO A C 1
ATOM 1685 O O . PRO A 1 210 ? 3.859 5.226 12.518 1.00 94.88 210 PRO A O 1
ATOM 1688 N N . SER A 1 211 ? 5.540 5.452 13.986 1.00 93.00 211 SER A N 1
ATOM 1689 C CA . SER A 1 211 ? 4.933 6.562 14.736 1.00 93.00 211 SER A CA 1
ATOM 1690 C C . SER A 1 211 ? 5.220 7.918 14.093 1.00 93.00 211 SER A C 1
ATOM 1692 O O . SER A 1 211 ? 4.567 8.900 14.423 1.00 93.00 211 SER A O 1
ATOM 1694 N N . ASN A 1 212 ? 6.215 7.966 13.204 1.00 93.69 212 ASN A N 1
ATOM 1695 C CA . ASN A 1 212 ? 6.573 9.125 12.406 1.00 93.69 212 ASN A CA 1
ATOM 1696 C C . ASN A 1 212 ? 6.405 8.779 10.916 1.00 93.69 212 ASN A C 1
ATOM 1698 O O . ASN A 1 212 ? 6.858 7.706 10.502 1.00 93.69 212 ASN A O 1
ATOM 1702 N N . PRO A 1 213 ? 5.783 9.660 10.115 1.00 95.94 213 PRO A N 1
ATOM 1703 C CA . PRO A 1 213 ? 5.127 10.912 10.523 1.00 95.94 213 PRO A CA 1
ATOM 1704 C C . PRO A 1 213 ? 3.949 10.668 11.488 1.00 95.94 213 PRO A C 1
ATOM 1706 O O . PRO A 1 213 ? 3.377 9.584 11.489 1.00 95.94 213 PRO A O 1
ATOM 1709 N N . ALA A 1 214 ? 3.587 11.656 12.315 1.00 96.19 214 ALA A N 1
ATOM 1710 C CA . ALA A 1 214 ? 2.579 11.481 13.376 1.00 96.19 214 ALA A CA 1
ATOM 1711 C C . ALA A 1 214 ? 1.211 10.997 12.854 1.00 96.19 214 ALA A C 1
ATOM 1713 O O . ALA A 1 214 ? 0.520 10.234 13.522 1.00 96.19 214 ALA A O 1
ATOM 1714 N N . CYS A 1 215 ? 0.850 11.388 11.628 1.00 95.25 215 CYS A N 1
ATOM 1715 C CA . CYS A 1 215 ? -0.375 10.954 10.959 1.00 95.25 215 CYS A CA 1
ATOM 1716 C C . CYS A 1 215 ? -0.290 9.545 10.343 1.00 95.25 215 CYS A C 1
ATOM 1718 O O . CYS A 1 215 ? -1.296 9.044 9.848 1.00 95.25 215 CYS A O 1
ATOM 1720 N N . TYR A 1 216 ? 0.882 8.893 10.335 1.00 96.00 216 TYR A N 1
ATOM 1721 C CA . TYR A 1 216 ? 1.106 7.665 9.567 1.00 96.00 216 TYR A CA 1
ATOM 1722 C C . TYR A 1 216 ? 0.144 6.550 9.963 1.00 96.00 216 TYR A C 1
ATOM 1724 O O . TYR A 1 216 ? -0.529 5.985 9.104 1.00 96.00 216 TYR A O 1
ATOM 1732 N N . ARG A 1 217 ? 0.065 6.246 11.263 1.00 96.38 217 ARG A N 1
ATOM 1733 C CA . ARG A 1 217 ? -0.760 5.145 11.778 1.00 96.38 217 ARG A CA 1
ATOM 1734 C C . ARG A 1 217 ? -2.237 5.371 11.516 1.00 96.38 217 ARG A C 1
ATOM 1736 O O . ARG A 1 217 ? -2.905 4.456 11.061 1.00 96.38 217 ARG A O 1
ATOM 1743 N N . GLU A 1 218 ? -2.714 6.586 11.763 1.00 97.00 218 GLU A N 1
ATOM 1744 C CA . GLU A 1 218 ? -4.110 6.959 11.546 1.00 97.00 218 GLU A CA 1
ATOM 1745 C C . GLU A 1 218 ? -4.484 6.834 10.065 1.00 97.00 218 GLU A C 1
ATOM 1747 O O . GLU A 1 218 ? -5.394 6.090 9.710 1.00 97.00 218 GLU A O 1
ATOM 1752 N N . GLN A 1 219 ? -3.743 7.505 9.179 1.00 97.38 219 GLN A N 1
ATOM 1753 C CA . GLN A 1 219 ? -4.078 7.546 7.755 1.00 97.38 219 GLN A CA 1
ATOM 1754 C C . GLN A 1 219 ? -3.940 6.171 7.090 1.00 97.38 219 GLN A C 1
ATOM 1756 O O . GLN A 1 219 ? -4.815 5.753 6.330 1.00 97.38 219 GLN A O 1
ATOM 1761 N N . MET A 1 220 ? -2.877 5.426 7.410 1.00 95.31 220 MET A N 1
ATOM 1762 C CA . MET A 1 220 ? -2.714 4.053 6.923 1.00 95.31 220 MET A CA 1
ATOM 1763 C C . MET A 1 220 ? -3.724 3.092 7.539 1.00 95.31 220 MET A C 1
ATOM 1765 O O . MET A 1 220 ? -4.134 2.148 6.869 1.00 95.31 220 MET A O 1
ATOM 1769 N N . GLY A 1 221 ? -4.104 3.309 8.800 1.00 94.50 221 GLY A N 1
ATOM 1770 C CA . GLY A 1 221 ? -5.059 2.481 9.529 1.00 94.50 221 GLY A CA 1
ATOM 1771 C C . GLY A 1 221 ? -6.434 2.583 8.894 1.00 94.50 221 GLY A C 1
ATOM 1772 O O . GLY A 1 221 ? -6.982 1.568 8.477 1.00 94.50 221 GLY A O 1
ATOM 1773 N N . ASN A 1 222 ? -6.909 3.812 8.679 1.00 95.81 222 ASN A N 1
ATOM 1774 C CA . ASN A 1 222 ? -8.167 4.097 7.988 1.00 95.81 222 ASN A CA 1
ATOM 1775 C C . ASN A 1 222 ? -8.213 3.447 6.596 1.00 95.81 222 ASN A C 1
ATOM 1777 O O . ASN A 1 222 ? -9.220 2.858 6.202 1.00 95.81 222 ASN A O 1
ATOM 1781 N N . TYR A 1 223 ? -7.110 3.523 5.843 1.00 93.56 223 TYR A N 1
ATOM 1782 C CA . TYR A 1 223 ? -7.022 2.876 4.536 1.00 93.56 223 TYR A CA 1
ATOM 1783 C C . TYR A 1 223 ? -7.033 1.348 4.637 1.00 93.56 223 TYR A C 1
ATOM 1785 O O . TYR A 1 223 ? -7.763 0.691 3.895 1.00 93.56 223 TYR A O 1
ATOM 1793 N N . ALA A 1 224 ? -6.265 0.772 5.561 1.00 91.19 224 ALA A N 1
ATOM 1794 C CA . ALA A 1 224 ? -6.228 -0.668 5.773 1.00 91.19 224 ALA A CA 1
ATOM 1795 C C . ALA A 1 224 ? -7.597 -1.218 6.211 1.00 91.19 224 ALA A C 1
ATOM 1797 O O . ALA A 1 224 ? -8.008 -2.264 5.711 1.00 91.19 224 ALA A O 1
ATOM 1798 N N . GLU A 1 225 ? -8.324 -0.509 7.078 1.00 92.00 225 GLU A N 1
ATOM 1799 C CA . GLU A 1 225 ? -9.688 -0.861 7.488 1.00 92.00 225 GLU A CA 1
ATOM 1800 C C . GLU A 1 225 ? -10.644 -0.830 6.295 1.00 92.00 225 GLU A C 1
ATOM 1802 O O . GLU A 1 225 ? -11.361 -1.799 6.051 1.00 92.00 225 GLU A O 1
ATOM 1807 N N . ALA A 1 226 ? -10.604 0.234 5.488 1.00 90.88 226 ALA A N 1
ATOM 1808 C CA . ALA A 1 226 ? -11.447 0.349 4.302 1.00 90.88 226 ALA A CA 1
ATOM 1809 C C . ALA A 1 226 ? -11.172 -0.764 3.274 1.00 90.88 226 ALA A C 1
ATOM 1811 O O . ALA A 1 226 ? -12.104 -1.326 2.694 1.00 90.88 226 ALA A O 1
ATOM 1812 N N . VAL A 1 227 ? -9.900 -1.124 3.070 1.00 87.44 227 VAL A N 1
ATOM 1813 C CA . VAL A 1 227 ? -9.506 -2.255 2.215 1.00 87.44 227 VAL A CA 1
ATOM 1814 C C . VAL A 1 227 ? -9.967 -3.586 2.810 1.00 87.44 227 VAL A C 1
ATOM 1816 O O . VAL A 1 227 ? -10.423 -4.454 2.067 1.00 87.44 227 VAL A O 1
ATOM 1819 N N . HIS A 1 228 ? -9.896 -3.753 4.131 1.00 85.31 228 HIS A N 1
ATOM 1820 C CA . HIS A 1 228 ? -10.376 -4.953 4.811 1.00 85.31 228 HIS A CA 1
ATOM 1821 C C . HIS A 1 228 ? -11.897 -5.124 4.671 1.00 85.31 228 HIS A C 1
ATOM 1823 O O . HIS A 1 228 ? -12.371 -6.223 4.379 1.00 85.31 228 HIS A O 1
ATOM 1829 N N . GLU A 1 229 ? -12.673 -4.045 4.792 1.00 88.19 229 GLU A N 1
ATOM 1830 C CA . GLU A 1 229 ? -14.116 -4.074 4.531 1.00 88.19 229 GLU A CA 1
ATOM 1831 C C . GLU A 1 229 ? -14.427 -4.389 3.066 1.00 88.19 229 GLU A C 1
ATOM 1833 O O . GLU A 1 229 ? -15.280 -5.230 2.782 1.00 88.19 229 GLU A O 1
ATOM 1838 N N . LEU A 1 230 ? -13.691 -3.796 2.121 1.00 85.19 230 LEU A N 1
ATOM 1839 C CA . LEU A 1 230 ? -13.825 -4.132 0.703 1.00 85.19 230 LEU A CA 1
ATOM 1840 C C . LEU A 1 230 ? -13.536 -5.619 0.454 1.00 85.19 230 LEU A C 1
ATOM 1842 O O . LEU A 1 230 ? -14.300 -6.288 -0.241 1.00 85.19 230 LEU A O 1
ATOM 1846 N N . GLN A 1 231 ? -12.481 -6.158 1.063 1.00 81.81 231 GLN A N 1
ATOM 1847 C CA . GLN A 1 231 ? -12.110 -7.566 0.954 1.00 81.81 231 GLN A CA 1
ATOM 1848 C C . GLN A 1 231 ? -13.224 -8.502 1.437 1.00 81.81 231 GLN A C 1
ATOM 1850 O O . GLN A 1 231 ? -13.467 -9.518 0.796 1.00 81.81 231 GLN A O 1
ATOM 1855 N N . LYS A 1 232 ? -13.937 -8.169 2.522 1.00 83.50 232 LYS A N 1
ATOM 1856 C CA . LYS A 1 232 ? -15.088 -8.963 3.000 1.00 83.50 232 LYS A CA 1
ATOM 1857 C C . LYS A 1 232 ? -16.221 -9.034 1.978 1.00 83.50 232 LYS A C 1
ATOM 1859 O O . LYS A 1 232 ? -17.035 -9.954 2.027 1.00 83.50 232 LYS A O 1
ATOM 1864 N N . THR A 1 233 ? -16.290 -8.060 1.073 1.00 81.06 233 THR A N 1
ATOM 1865 C CA . THR A 1 233 ? -17.297 -8.008 0.014 1.00 81.06 233 THR A CA 1
ATOM 1866 C C . THR A 1 233 ? -16.860 -8.675 -1.285 1.00 81.06 233 THR A C 1
ATOM 1868 O O . THR A 1 233 ? -17.685 -8.761 -2.184 1.00 81.06 233 THR A O 1
ATOM 1871 N N . LEU A 1 234 ? -15.632 -9.174 -1.426 1.00 73.19 234 LEU A N 1
ATOM 1872 C CA . LEU A 1 234 ? -15.182 -9.912 -2.616 1.00 73.19 234 LEU A CA 1
ATOM 1873 C C . LEU A 1 234 ? -15.308 -11.419 -2.375 1.00 73.19 234 LEU A C 1
ATOM 1875 O O . LEU A 1 234 ? -16.094 -12.047 -3.121 1.00 73.19 234 LEU A O 1
#

InterPro domains:
  IPR026992 Non-haem dioxygenase, N-terminal domain [PF14226] (134-211)
  IPR027443 Isopenicillin N synthase-like superfamily [G3DSA:2.60.120.330] (23-234)
  IPR050295 Plant 2-oxoglutarate-dependent oxidoreductases [PTHR47991] (47-233)

Nearest PDB structures (foldseek):
  6kwa-assembly3_C  TM=6.754E-01  e=1.988E-01  Arabidopsis thaliana

Organism: Cuscuta europaea (NCBI:txid41803)

Solvent-accessible surface area (backbone atoms only — not comparable to full-atom values): 14503 Å² total; per-residue (Å²): 111,70,68,60,52,53,53,50,54,51,51,54,56,72,40,52,44,101,82,71,52,67,79,73,45,42,63,55,53,60,72,67,64,64,93,65,83,58,70,48,60,50,74,53,78,95,73,48,84,74,80,83,76,81,72,92,72,93,68,85,78,66,66,51,74,45,69,39,73,45,47,83,37,89,88,46,22,63,60,44,46,48,52,51,50,50,47,48,67,79,49,49,88,74,92,85,78,90,72,90,86,73,84,92,77,86,81,65,91,88,53,80,62,67,77,78,69,73,68,65,55,58,63,51,42,93,62,74,76,75,65,51,56,45,78,40,62,73,82,65,58,67,66,41,54,49,40,26,52,50,32,49,50,50,42,72,69,47,56,67,75,64,53,53,74,39,49,58,88,59,85,80,49,59,50,31,26,52,40,34,91,45,71,87,77,49,79,57,43,49,89,29,42,36,39,39,35,54,51,80,64,44,90,83,31,52,88,70,43,58,69,64,45,78,58,26,44,59,27,44,44,57,36,48,51,50,50,51,56,48,56,78,64,102

Sequence (234 aa):
MQWLVTKFLTLKKMQSSPLGTPFTSATTLTQSGLNHLPQSYVVPPSQRPDCTLSTTHPSNHNLPLIDLSSLKHPLLRSQVVEKVGIACKDFGFFQGENMSKQRRSKRDPTRVPSAVIFYMQIIISTRLMQVLISVINHNIPPSVINGALDAAKAFFNMSSEEKMQLMSDDVWKPVRYGTSLNHVKDRVHFWRDFIKQYCNPISEWIDLWPSNPACYREQMGNYAEAVHELQKTL

Mean predicted aligned error: 12.85 Å

pLDDT: mean 71.57, std 22.36, range [26.8, 97.38]

Foldseek 3Di:
DVVVVVLVVVLVVLQQDPVRHGDAALVNVVVVPDPDDPQQADDDPVRDDDPPPPDDDPPPLDQAEQECQCLPPPVCVQVSVVSVLVSCVVPNDDPDDPPPPDPPPDDDPSDRPCSVVPPPWPWDKPDDPPPSHHYPPLPQDPCLVVLQVVLSVQVVPDDPSLLSVQDDPPPPPQWHWDFFPHPNPRSHGDSITTITHDPVVPVVTLVVDDCPVVCNSVSVNSVSVSVVVSVVSD

Secondary structure (DSSP, 8-state):
-HHHHHHHHHHHHHHB-TTSPBP--HHHHHHTT-SS--GGG---GGGS--TT--SS-----PPPEEE-TTTT-TTTHHHHHHHHHHHHHHH-----SS--SS--S---TTSPPGGGTS--EEEEESS----SSEEE-----HHHHHHHHHHHHHHHTS-HHHHHTTB-S-TT-SEEEEETTTTTT-SS--S-EEEEEE-TTHHHHGGGS---STTHHHHHHHHHHHHHHHHHT-

Radius of gyration: 20.87 Å; Cα contacts (8 Å, |Δi|>4): 223; chains: 1; bounding box: 59×43×64 Å